Protein AF-A0A3M7RDW6-F1 (afdb_monomer)

Radius of gyration: 23.52 Å; Cα contacts (8 Å, |Δi|>4): 350; chains: 1; bounding box: 55×82×52 Å

pLDDT: mean 79.57, std 25.66, range [22.17, 98.69]

InterPro domains:
  IPR009097 Cyclic phosphodiesterase [SSF55144] (67-257)
  IPR019510 A-kinase anchor protein 7-like, phosphoesterase domain [PF10469] (66-257)
  IPR052641 A-kinase anchor protein 7 isoform gamma [PTHR15934] (62-261)

Foldseek 3Di:
DDDDDDDDDDDPPPPPPDDDDDDDDDDDDDDDDDDDDDDPDPPLVVVVVVPPPVVLLVPPDPPDDFFKFKWFQFDPVLLLVLLVVLLVLLCVVPVVQVLFFDHSLAWIWTLFTFDDDDVVSLVVLQVLCVVLVVQQQDDPFQKWWWWFWDDDVQQWIWTATDPDVSVVSSVSNSVSSVSSCVVVSIRTDDPDRGTTTTGGGCVSVVVCVVVVNRHRDCVSRVVCRGPTSGMGGRFKMFIFTPPAPDPVGPYGDTSDMDGNPDD

Organism: Brachionus plicatilis (NCBI:txid10195)

Secondary structure (DSSP, 8-state):
-----------TTSTTSS-------PPPP-PPP----------HHHHHHHS-HHHHHHHS-TT----EEEEEEP--HHHHHHHHHHHHHHHHH-GGGGGGBPPGGG-EEEEEEE---SHHHHHHHHHHHHHTGGGG-PPSS-EEEEEEEEEETTTEEEEEE--SHHHHHHHHHHHHHHHHHHHTT--B--SS----EEEEEGGG-HHHHHTT-----GGGTGGGTT-EEEEEE--EEEEEEEEEE-SS-SSEEEEEEEETT--

Solvent-accessible surface area (backbone atoms only — not comparable to full-atom values): 15990 Å² total; per-residue (Å²): 137,80,88,86,85,89,75,89,86,80,84,89,77,75,80,83,81,78,84,88,84,86,88,84,87,81,81,82,87,84,81,85,85,83,89,81,94,83,74,98,64,83,56,67,64,64,57,54,65,70,53,50,70,70,62,59,65,66,69,49,60,93,82,70,66,68,46,32,32,34,28,38,70,69,78,48,62,63,36,44,50,43,51,51,48,54,52,48,53,32,32,75,76,40,60,86,52,63,60,18,51,50,58,65,71,55,39,37,32,64,65,46,44,24,47,67,93,50,71,67,52,50,54,51,51,52,50,51,51,61,78,45,43,78,68,58,61,68,67,86,87,46,43,47,46,34,36,28,54,50,63,53,88,36,36,28,38,26,35,31,56,54,88,50,71,46,42,52,51,50,53,54,42,38,51,43,55,49,53,58,36,54,79,66,69,45,48,66,74,70,92,68,94,73,68,40,39,61,48,30,31,46,84,72,20,59,67,43,49,74,72,67,52,70,59,59,65,63,86,51,46,58,94,53,26,79,40,76,36,47,70,41,74,61,53,49,41,34,34,25,35,74,83,48,59,38,93,91,42,83,31,58,23,68,83,44,76,46,56,67,82,71,127

Structure (mmCIF, N/CA/C/O backbone):
data_AF-A0A3M7RDW6-F1
#
_entry.id   AF-A0A3M7RDW6-F1
#
loop_
_atom_site.group_PDB
_atom_site.id
_atom_site.type_symbol
_atom_site.label_atom_id
_atom_site.label_alt_id
_atom_site.label_comp_id
_atom_site.label_asym_id
_atom_site.label_entity_id
_atom_site.label_seq_id
_atom_site.pdbx_PDB_ins_code
_atom_site.Cartn_x
_atom_site.Cartn_y
_atom_site.Cartn_z
_atom_site.occupancy
_atom_site.B_iso_or_equiv
_atom_site.auth_seq_id
_atom_site.auth_comp_id
_atom_site.auth_asym_id
_atom_site.auth_atom_id
_atom_site.pdbx_PDB_model_num
ATOM 1 N N . MET A 1 1 ? 29.891 62.750 29.585 1.00 33.72 1 MET A N 1
ATOM 2 C CA . MET A 1 1 ? 30.231 63.287 28.247 1.00 33.72 1 MET A CA 1
ATOM 3 C C . MET A 1 1 ? 31.225 62.324 27.623 1.00 33.72 1 MET A C 1
ATOM 5 O O . MET A 1 1 ? 32.321 62.218 28.141 1.00 33.72 1 MET A O 1
ATOM 9 N N . ASN A 1 2 ? 30.713 61.323 26.903 1.00 28.14 2 ASN A N 1
ATOM 10 C CA . ASN A 1 2 ? 30.520 61.237 25.436 1.00 28.14 2 ASN A CA 1
ATOM 11 C C . ASN A 1 2 ? 31.767 60.603 24.789 1.00 28.14 2 ASN A C 1
ATOM 13 O O . ASN A 1 2 ? 32.845 61.166 24.910 1.00 28.14 2 ASN A O 1
ATOM 17 N N . LYS A 1 3 ? 31.701 59.323 24.378 1.00 32.22 3 LYS A N 1
ATOM 18 C CA . LYS A 1 3 ? 31.190 58.829 23.070 1.00 32.22 3 LYS A CA 1
ATOM 19 C C . LYS A 1 3 ? 32.039 59.460 21.954 1.00 32.22 3 LYS A C 1
ATOM 21 O O . LYS A 1 3 ? 32.068 60.673 21.861 1.00 32.22 3 LYS A O 1
ATOM 26 N N . ASP A 1 4 ? 32.879 58.721 21.233 1.00 33.69 4 ASP A N 1
ATOM 27 C CA . ASP A 1 4 ? 32.439 57.833 20.157 1.00 33.69 4 ASP A CA 1
ATOM 28 C C . ASP A 1 4 ? 33.499 56.774 19.793 1.00 33.69 4 ASP A C 1
ATOM 30 O O . ASP A 1 4 ? 34.627 57.093 19.428 1.00 33.69 4 ASP A O 1
ATOM 34 N N . GLN A 1 5 ? 33.099 55.501 19.804 1.00 33.88 5 GLN A N 1
ATOM 35 C CA . GLN A 1 5 ? 33.593 54.519 18.840 1.00 33.88 5 GLN A CA 1
ATOM 36 C C . GLN A 1 5 ? 32.384 54.080 18.019 1.00 33.88 5 GLN A C 1
ATOM 38 O O . GLN A 1 5 ? 31.429 53.499 18.542 1.00 33.88 5 GLN A O 1
ATOM 43 N N . ILE A 1 6 ? 32.406 54.450 16.742 1.00 31.89 6 ILE A N 1
ATOM 44 C CA . ILE A 1 6 ? 31.365 54.142 15.771 1.00 31.89 6 ILE A CA 1
ATOM 45 C C . ILE A 1 6 ? 31.444 52.658 15.410 1.00 31.89 6 ILE A C 1
ATOM 47 O O . ILE A 1 6 ? 32.506 52.082 15.190 1.00 31.89 6 ILE A O 1
ATOM 51 N N . LYS A 1 7 ? 30.255 52.070 15.388 1.00 30.52 7 LYS A N 1
ATOM 52 C CA . LYS A 1 7 ? 29.908 50.678 15.128 1.00 30.52 7 LYS A CA 1
ATOM 53 C C . LYS A 1 7 ? 29.349 50.582 13.690 1.00 30.52 7 LYS A C 1
ATOM 55 O O . LYS A 1 7 ? 28.873 51.587 13.167 1.00 30.52 7 LYS A O 1
ATOM 60 N N . ILE A 1 8 ? 29.255 49.345 13.179 1.00 29.14 8 ILE A N 1
ATOM 61 C CA . ILE A 1 8 ? 28.419 48.826 12.060 1.00 29.14 8 ILE A CA 1
ATOM 62 C C . ILE A 1 8 ? 28.891 49.194 10.622 1.00 29.14 8 ILE A C 1
ATOM 64 O O . ILE A 1 8 ? 29.168 50.351 10.353 1.00 29.14 8 ILE A O 1
ATOM 68 N N . LYS A 1 9 ? 29.002 48.304 9.616 1.00 27.34 9 LYS A N 1
ATOM 69 C CA . LYS A 1 9 ? 28.389 46.988 9.321 1.00 27.34 9 LYS A CA 1
ATOM 70 C C . LYS A 1 9 ? 29.368 46.079 8.558 1.00 27.34 9 LYS A C 1
ATOM 72 O O . LYS A 1 9 ? 29.903 46.502 7.542 1.00 27.34 9 LYS A O 1
ATOM 77 N N . HIS A 1 10 ? 29.505 44.826 8.985 1.00 32.03 10 HIS A N 1
ATOM 78 C CA . HIS A 1 10 ? 29.901 43.724 8.105 1.00 32.03 10 HIS A CA 1
ATOM 79 C C . HIS A 1 10 ? 28.745 42.720 8.079 1.00 32.03 10 HIS A C 1
ATOM 81 O O . HIS A 1 10 ? 28.180 42.405 9.124 1.00 32.03 10 HIS A O 1
ATOM 87 N N . ASP A 1 11 ? 28.362 42.331 6.867 1.00 32.59 11 ASP A N 1
ATOM 88 C CA . ASP A 1 11 ? 27.230 41.479 6.508 1.00 32.59 11 ASP A CA 1
ATOM 89 C C . ASP A 1 11 ? 27.115 40.194 7.348 1.00 32.59 11 ASP A C 1
ATOM 91 O O . ASP A 1 11 ? 27.965 39.308 7.289 1.00 32.59 11 ASP A O 1
ATOM 95 N N . GLU A 1 12 ? 26.004 40.052 8.074 1.00 32.94 12 GLU A N 1
ATOM 96 C CA . GLU A 1 12 ? 25.576 38.814 8.741 1.00 32.94 12 GLU A CA 1
ATOM 97 C C . GLU A 1 12 ? 24.740 37.927 7.793 1.00 32.94 12 GLU A C 1
ATOM 99 O O . GLU A 1 12 ? 23.612 37.547 8.114 1.00 32.94 12 GLU A O 1
ATOM 104 N N . SER A 1 13 ? 25.258 37.587 6.609 1.00 33.62 13 SER A N 1
ATOM 105 C CA . SER A 1 13 ? 24.581 36.639 5.700 1.00 33.62 13 SER A CA 1
ATOM 106 C C . SER A 1 13 ? 25.295 35.292 5.527 1.00 33.62 13 SER A C 1
ATOM 108 O O . SER A 1 13 ? 24.639 34.317 5.159 1.00 33.62 13 SER A O 1
ATOM 110 N N . ASP A 1 14 ? 26.560 35.161 5.939 1.00 35.53 14 ASP A N 1
ATOM 111 C CA . ASP A 1 14 ? 27.351 33.948 5.660 1.00 35.53 14 ASP A CA 1
ATOM 112 C C . ASP A 1 14 ? 27.564 32.995 6.853 1.00 35.53 14 ASP A C 1
ATOM 114 O O . ASP A 1 14 ? 28.042 31.874 6.683 1.00 35.53 14 ASP A O 1
ATOM 118 N N . ALA A 1 15 ? 27.124 33.353 8.065 1.00 31.31 15 ALA A N 1
ATOM 119 C CA . ALA A 1 15 ? 27.332 32.527 9.266 1.00 31.31 15 ALA A CA 1
ATOM 120 C C . ALA A 1 15 ? 26.188 31.539 9.596 1.00 31.31 15 ALA A C 1
ATOM 122 O O . ALA A 1 15 ? 26.245 30.840 10.606 1.00 31.31 15 ALA A O 1
ATOM 123 N N . LYS A 1 16 ? 25.143 31.436 8.760 1.00 33.00 16 LYS A N 1
ATOM 124 C CA . LYS A 1 16 ? 23.987 30.537 8.996 1.00 33.00 16 LYS A CA 1
ATOM 125 C C . LYS A 1 16 ? 24.025 29.211 8.230 1.00 33.00 16 LYS A C 1
ATOM 127 O O . LYS A 1 16 ? 23.024 28.497 8.200 1.00 33.00 16 LYS A O 1
ATOM 132 N N . ARG A 1 17 ? 25.164 28.856 7.624 1.00 33.28 17 ARG A N 1
ATOM 133 C CA . ARG A 1 17 ? 25.300 27.642 6.796 1.00 33.28 17 ARG A CA 1
ATOM 134 C C . ARG A 1 17 ? 26.028 26.467 7.453 1.00 33.28 17 ARG A C 1
ATOM 136 O O . ARG A 1 17 ? 26.157 25.426 6.822 1.00 33.28 17 ARG A O 1
ATOM 143 N N . ALA A 1 18 ? 26.427 26.588 8.717 1.00 34.56 18 ALA A N 1
ATOM 144 C CA . ALA A 1 18 ? 27.088 25.517 9.458 1.00 34.56 18 ALA A CA 1
ATOM 145 C C . ALA A 1 18 ? 26.453 25.352 10.846 1.00 34.56 18 ALA A C 1
ATOM 147 O O . ALA A 1 18 ? 26.838 26.049 11.779 1.00 34.56 18 ALA A O 1
ATOM 148 N N . LYS A 1 19 ? 25.432 24.486 10.940 1.00 35.12 19 LYS A N 1
ATOM 149 C CA . LYS A 1 19 ? 24.980 23.740 12.139 1.00 35.12 19 LYS A CA 1
ATOM 150 C C . LYS A 1 19 ? 23.590 23.147 11.895 1.00 35.12 19 LYS A C 1
ATOM 152 O O . LYS A 1 19 ? 22.598 23.717 12.333 1.00 35.12 19 LYS A O 1
ATOM 157 N N . ILE A 1 20 ? 23.534 22.017 11.191 1.00 30.11 20 ILE A N 1
ATOM 158 C CA . ILE A 1 20 ? 22.551 20.945 11.430 1.00 30.11 20 ILE A CA 1
ATOM 159 C C . ILE A 1 20 ? 23.282 19.629 11.116 1.00 30.11 20 ILE A C 1
ATOM 161 O O . ILE A 1 20 ? 23.055 18.996 10.092 1.00 30.11 20 ILE A O 1
ATOM 165 N N . GLU A 1 21 ? 24.237 19.279 11.971 1.00 35.59 21 GLU A N 1
ATOM 166 C CA . GLU A 1 21 ? 24.600 17.888 12.226 1.00 35.59 21 GLU A CA 1
ATOM 167 C C . GLU A 1 21 ? 23.893 17.529 13.531 1.00 35.59 21 GLU A C 1
ATOM 169 O O . GLU A 1 21 ? 24.105 18.221 14.521 1.00 35.59 21 GLU A O 1
ATOM 174 N N . GLU A 1 22 ? 22.994 16.543 13.498 1.00 29.61 22 GLU A N 1
ATOM 175 C CA . GLU A 1 22 ? 22.829 15.520 14.542 1.00 29.61 22 GLU A CA 1
ATOM 176 C C . GLU A 1 22 ? 21.627 14.612 14.225 1.00 29.61 22 GLU A C 1
ATOM 178 O O . GLU A 1 22 ? 20.528 15.074 13.911 1.00 29.61 22 GLU A O 1
ATOM 183 N N . ASN A 1 23 ? 21.877 13.304 14.367 1.00 24.08 23 ASN A N 1
ATOM 184 C CA . ASN A 1 23 ? 20.979 12.144 14.262 1.00 24.08 23 ASN A CA 1
ATOM 185 C C . ASN A 1 23 ? 20.787 11.514 12.872 1.00 24.08 23 ASN A C 1
ATOM 187 O O . ASN A 1 23 ? 19.676 11.413 12.351 1.00 24.08 23 ASN A O 1
ATOM 191 N N . VAL A 1 24 ? 21.883 10.974 12.330 1.00 24.22 24 VAL A N 1
ATOM 192 C CA . VAL A 1 24 ? 21.854 9.872 11.355 1.00 24.22 24 VAL A CA 1
ATOM 193 C C . VAL A 1 24 ? 22.012 8.557 12.123 1.00 24.22 24 VAL A C 1
ATOM 195 O O . VAL A 1 24 ? 23.033 8.334 12.766 1.00 24.22 24 VAL A O 1
ATOM 198 N N . VAL A 1 25 ? 21.007 7.684 12.055 1.00 22.83 25 VAL A N 1
ATOM 199 C CA . VAL A 1 25 ? 21.140 6.279 12.466 1.00 22.83 25 VAL A CA 1
ATOM 200 C C . VAL A 1 25 ? 21.588 5.498 11.235 1.00 22.83 25 VAL A C 1
ATOM 202 O O . VAL A 1 25 ? 20.795 5.256 10.325 1.00 22.83 25 VAL A O 1
ATOM 205 N N . VAL A 1 26 ? 22.874 5.156 11.195 1.00 24.50 26 VAL A N 1
ATOM 206 C CA . VAL A 1 26 ? 23.457 4.215 10.233 1.00 24.50 26 VAL A CA 1
ATOM 207 C C . VAL A 1 26 ? 23.150 2.808 10.743 1.00 24.50 26 VAL A C 1
ATOM 209 O O . VAL A 1 26 ? 23.569 2.458 11.844 1.00 24.50 26 VAL A O 1
ATOM 212 N N . TYR A 1 27 ? 22.410 2.006 9.975 1.00 25.77 27 TYR A N 1
ATOM 213 C CA . TYR A 1 27 ? 22.373 0.561 10.203 1.00 25.77 27 TYR A CA 1
ATOM 214 C C . TYR A 1 27 ? 23.484 -0.072 9.375 1.00 25.77 27 TYR A C 1
ATOM 216 O O . TYR A 1 27 ? 23.570 0.169 8.172 1.00 25.77 27 TYR A O 1
ATOM 224 N N . GLY A 1 28 ? 24.358 -0.780 10.089 1.00 26.42 28 GLY A N 1
ATOM 225 C CA . GLY A 1 28 ? 25.611 -1.334 9.610 1.00 26.42 28 GLY A CA 1
ATOM 226 C C . GLY A 1 28 ? 25.460 -2.356 8.492 1.00 26.42 28 GLY A C 1
ATOM 227 O O . GLY A 1 28 ? 24.443 -3.032 8.344 1.00 26.42 28 GLY A O 1
ATOM 228 N N . ASP A 1 29 ? 26.534 -2.377 7.726 1.00 31.05 29 ASP A N 1
ATOM 229 C CA . ASP A 1 29 ? 26.887 -3.229 6.610 1.00 31.05 29 ASP A CA 1
ATOM 230 C C . ASP A 1 29 ? 27.286 -4.623 7.121 1.00 31.05 29 ASP A C 1
ATOM 232 O O . ASP A 1 29 ? 28.112 -4.715 8.022 1.00 31.05 29 ASP A O 1
ATOM 236 N N . ASP A 1 30 ? 26.700 -5.678 6.555 1.00 25.78 30 ASP A N 1
ATOM 237 C CA . ASP A 1 30 ? 27.161 -7.068 6.682 1.00 25.78 30 ASP A CA 1
ATOM 238 C C . ASP A 1 30 ? 26.887 -7.776 5.341 1.00 25.78 30 ASP A C 1
ATOM 240 O O . ASP A 1 30 ? 26.005 -8.628 5.206 1.00 25.78 30 ASP A O 1
ATOM 244 N N . SER A 1 31 ? 27.611 -7.374 4.294 1.00 26.44 31 SER A N 1
ATOM 245 C CA . SER A 1 31 ? 27.654 -8.102 3.025 1.00 26.44 31 SER A CA 1
ATOM 246 C C . SER A 1 31 ? 28.744 -9.179 3.057 1.00 26.44 31 SER A C 1
ATOM 248 O O . SER A 1 31 ? 29.937 -8.881 3.127 1.00 26.44 31 SER A O 1
ATOM 250 N N . VAL A 1 32 ? 28.334 -10.445 2.960 1.00 22.17 32 VAL A N 1
ATOM 251 C CA . VAL A 1 32 ? 29.224 -11.582 2.682 1.00 22.17 32 VAL A CA 1
ATOM 252 C C . VAL A 1 32 ? 29.512 -11.610 1.178 1.00 22.17 32 VAL A C 1
ATOM 254 O O . VAL A 1 32 ? 28.596 -11.770 0.373 1.00 22.17 32 VAL A O 1
ATOM 257 N N . PHE A 1 33 ? 30.781 -11.452 0.796 1.00 23.08 33 PHE A N 1
ATOM 258 C CA . PHE A 1 33 ? 31.236 -11.498 -0.595 1.00 23.08 33 PHE A CA 1
ATOM 259 C C . PHE A 1 33 ? 31.568 -12.936 -1.018 1.00 23.08 33 PHE A C 1
ATOM 261 O O . PHE A 1 33 ? 32.409 -13.585 -0.398 1.00 23.08 33 PHE A O 1
ATOM 268 N N . ILE A 1 34 ? 30.973 -13.408 -2.117 1.00 22.27 34 ILE A N 1
ATOM 269 C CA . ILE A 1 34 ? 31.518 -14.516 -2.914 1.00 22.27 34 ILE A CA 1
ATOM 270 C C . ILE A 1 34 ? 31.931 -13.924 -4.261 1.00 22.27 34 ILE A C 1
ATOM 272 O O . ILE A 1 34 ? 31.124 -13.313 -4.957 1.00 22.27 34 ILE A O 1
ATOM 276 N N . HIS A 1 35 ? 33.218 -14.050 -4.571 1.00 24.56 35 HIS A N 1
ATOM 277 C CA . HIS A 1 35 ? 33.878 -13.462 -5.730 1.00 24.56 35 HIS A CA 1
ATOM 278 C C . HIS A 1 35 ? 33.925 -14.488 -6.871 1.00 24.56 35 HIS A C 1
ATOM 280 O O . HIS A 1 35 ? 34.416 -15.594 -6.660 1.00 24.56 35 HIS A O 1
ATOM 286 N N . ASP A 1 36 ? 33.500 -14.103 -8.075 1.00 26.20 36 ASP A N 1
ATOM 287 C CA . ASP A 1 36 ? 33.892 -14.764 -9.328 1.00 26.20 36 ASP A CA 1
ATOM 288 C C . ASP A 1 36 ? 34.324 -13.675 -10.332 1.00 26.20 36 ASP A C 1
ATOM 290 O O . ASP A 1 36 ? 33.556 -12.731 -10.557 1.00 26.20 36 ASP A O 1
ATOM 294 N N . PRO A 1 37 ? 35.573 -13.679 -10.839 1.00 33.56 37 PRO A N 1
ATOM 295 C CA . PRO A 1 37 ? 36.083 -12.629 -11.698 1.00 33.56 37 PRO A CA 1
ATOM 296 C C . PRO A 1 37 ? 35.992 -13.058 -13.162 1.00 33.56 37 PRO A C 1
ATOM 298 O O . PRO A 1 37 ? 36.715 -13.951 -13.585 1.00 33.56 37 PRO A O 1
ATOM 301 N N . THR A 1 38 ? 35.154 -12.386 -13.949 1.00 31.45 38 THR A N 1
ATOM 302 C CA . THR A 1 38 ? 35.426 -11.950 -15.336 1.00 31.45 38 THR A CA 1
ATOM 303 C C . THR A 1 38 ? 34.126 -11.502 -15.987 1.00 31.45 38 THR A C 1
ATOM 305 O O . THR A 1 38 ? 33.373 -12.308 -16.501 1.00 31.45 38 THR A O 1
ATOM 308 N N . GLU A 1 39 ? 33.876 -10.196 -15.968 1.00 30.89 39 GLU A N 1
ATOM 309 C CA . GLU A 1 39 ? 33.258 -9.447 -17.067 1.00 30.89 39 GLU A CA 1
ATOM 310 C C . GLU A 1 39 ? 33.209 -7.979 -16.646 1.00 30.89 39 GLU A C 1
ATOM 312 O O . GLU A 1 39 ? 32.771 -7.629 -15.549 1.00 30.89 39 GLU A O 1
ATOM 317 N N . THR A 1 40 ? 33.726 -7.102 -17.499 1.00 37.28 40 THR A N 1
ATOM 318 C CA . THR A 1 40 ? 33.662 -5.652 -17.322 1.00 37.28 40 THR A CA 1
ATOM 319 C C . THR A 1 40 ? 32.219 -5.180 -17.489 1.00 37.28 40 THR A C 1
ATOM 321 O O . THR A 1 40 ? 31.850 -4.661 -18.537 1.00 37.28 40 THR A O 1
ATOM 324 N N . ASN A 1 41 ? 31.408 -5.356 -16.450 1.00 33.34 41 ASN A N 1
ATOM 325 C CA . ASN A 1 41 ? 30.143 -4.662 -16.279 1.00 33.34 41 ASN A CA 1
ATOM 326 C C . ASN A 1 41 ? 30.393 -3.482 -15.345 1.00 33.34 41 ASN A C 1
ATOM 328 O O . ASN A 1 41 ? 30.805 -3.654 -14.198 1.00 33.34 41 ASN A O 1
ATOM 332 N N . ILE A 1 42 ? 30.157 -2.267 -15.839 1.00 36.50 42 ILE A N 1
ATOM 333 C CA . ILE A 1 42 ? 30.014 -1.102 -14.967 1.00 36.50 42 ILE A CA 1
ATOM 334 C C . ILE A 1 42 ? 28.865 -1.447 -14.018 1.00 36.50 42 ILE A C 1
ATOM 336 O O . ILE A 1 42 ? 27.719 -1.563 -14.453 1.00 36.50 42 ILE A O 1
ATOM 340 N N . SER A 1 43 ? 29.188 -1.699 -12.748 1.00 40.97 43 SER A N 1
ATOM 341 C CA . SER A 1 43 ? 28.190 -2.040 -11.741 1.00 40.97 43 SER A CA 1
ATOM 342 C C . SER A 1 43 ? 27.160 -0.916 -11.680 1.00 40.97 43 SER A C 1
ATOM 344 O O . SER A 1 43 ? 27.496 0.237 -11.414 1.00 40.97 43 SER A O 1
ATOM 346 N N . ILE A 1 44 ? 25.896 -1.258 -11.926 1.00 41.94 44 ILE A N 1
ATOM 347 C CA . ILE A 1 44 ? 24.748 -0.350 -11.804 1.00 41.94 44 ILE A CA 1
ATOM 348 C C . ILE A 1 44 ? 24.723 0.300 -10.412 1.00 41.94 44 ILE A C 1
ATOM 350 O O . ILE A 1 44 ? 24.281 1.442 -10.273 1.00 41.94 44 ILE A O 1
ATOM 354 N N . ASP A 1 45 ? 25.263 -0.377 -9.396 1.00 46.00 45 ASP A N 1
ATOM 355 C CA . ASP A 1 45 ? 25.376 0.166 -8.045 1.00 46.00 45 ASP A CA 1
ATOM 356 C C . ASP A 1 45 ? 26.290 1.404 -7.998 1.00 46.00 45 ASP A C 1
ATOM 358 O O . ASP A 1 45 ? 25.969 2.362 -7.300 1.00 46.00 45 ASP A O 1
ATOM 362 N N . SER A 1 46 ? 27.329 1.490 -8.842 1.00 45.41 46 SER A N 1
ATOM 363 C CA . SER A 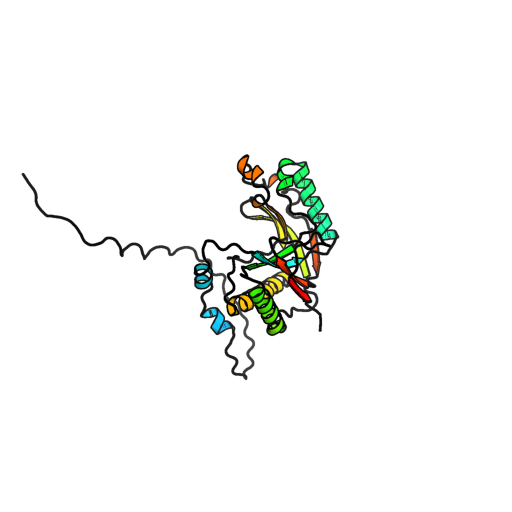1 46 ? 28.206 2.671 -8.897 1.00 45.41 46 SER A CA 1
ATOM 364 C C . SER A 1 46 ? 27.519 3.909 -9.489 1.00 45.41 46 SER A C 1
ATOM 366 O O . SER A 1 46 ? 27.896 5.037 -9.173 1.00 45.41 46 SER A O 1
ATOM 368 N N . ILE A 1 47 ? 26.520 3.724 -10.360 1.00 43.75 47 ILE A N 1
ATOM 369 C CA . ILE A 1 47 ? 25.751 4.828 -10.956 1.00 43.75 47 ILE A CA 1
ATOM 370 C C . ILE A 1 47 ? 24.724 5.342 -9.943 1.00 43.75 47 ILE A C 1
ATOM 372 O O . ILE A 1 47 ? 24.600 6.553 -9.747 1.00 43.75 47 ILE A O 1
ATOM 376 N N . VAL A 1 48 ? 24.037 4.428 -9.254 1.00 47.66 48 VAL A N 1
ATOM 377 C CA . VAL A 1 48 ? 23.019 4.754 -8.245 1.00 47.66 48 VAL A CA 1
ATOM 378 C C . VAL A 1 48 ? 23.644 5.417 -7.012 1.00 47.66 48 VAL A C 1
ATOM 380 O O . VAL A 1 48 ? 23.089 6.393 -6.511 1.00 47.66 48 VAL A O 1
ATOM 383 N N . ASP A 1 49 ? 24.835 4.989 -6.585 1.00 51.81 49 ASP A N 1
ATOM 384 C CA . ASP A 1 49 ? 25.557 5.619 -5.470 1.00 51.81 49 ASP A CA 1
ATOM 385 C C . ASP A 1 49 ? 26.042 7.042 -5.796 1.00 51.81 49 ASP A C 1
ATOM 387 O O . ASP A 1 49 ? 26.119 7.906 -4.915 1.00 51.81 49 ASP A O 1
ATOM 391 N N . SER A 1 50 ? 26.328 7.326 -7.072 1.00 44.22 50 SER A N 1
ATOM 392 C CA . SER A 1 50 ? 26.747 8.661 -7.519 1.00 44.22 50 SER A CA 1
ATOM 393 C C . SER A 1 50 ? 25.594 9.679 -7.530 1.00 44.22 50 SER A C 1
ATOM 395 O O . SER A 1 50 ? 25.800 10.869 -7.268 1.00 44.22 50 SER A O 1
ATOM 397 N N . LEU A 1 51 ? 24.360 9.211 -7.745 1.00 45.41 51 LEU A N 1
ATOM 398 C CA . LEU A 1 51 ? 23.134 10.003 -7.691 1.00 45.41 51 LEU A CA 1
ATOM 399 C C . LEU A 1 51 ? 22.544 9.916 -6.283 1.00 45.41 51 LEU A C 1
ATOM 401 O O . LEU A 1 51 ? 21.588 9.188 -6.028 1.00 45.41 51 LEU A O 1
ATOM 405 N N . LYS A 1 52 ? 23.117 10.682 -5.347 1.00 48.66 52 LYS A N 1
ATOM 406 C CA . LYS A 1 52 ? 22.623 10.776 -3.965 1.00 48.66 52 LYS A CA 1
ATOM 407 C C . LYS A 1 52 ? 21.099 10.923 -3.960 1.00 48.66 52 LYS A C 1
ATOM 409 O O . LYS A 1 52 ? 20.575 11.955 -4.377 1.00 48.66 52 LYS A O 1
ATOM 414 N N . ILE A 1 53 ? 20.409 9.914 -3.428 1.00 48.03 53 ILE A N 1
ATOM 415 C CA . ILE A 1 53 ? 18.946 9.819 -3.275 1.00 48.03 53 ILE A CA 1
ATOM 416 C C . ILE A 1 53 ? 18.321 11.142 -2.774 1.00 48.03 53 ILE A C 1
ATOM 418 O O . ILE A 1 53 ? 17.241 11.541 -3.209 1.00 48.03 53 ILE A O 1
ATOM 422 N N . GLU A 1 54 ? 19.025 11.883 -1.911 1.00 46.34 54 GLU A N 1
ATOM 423 C CA . GLU A 1 54 ? 18.604 13.201 -1.415 1.00 46.34 54 GLU A CA 1
ATOM 424 C C . GLU A 1 54 ? 18.491 14.308 -2.478 1.00 46.34 54 GLU A C 1
ATOM 426 O O . GLU A 1 54 ? 17.647 15.197 -2.339 1.00 46.34 54 GLU A O 1
ATOM 431 N N . GLN A 1 55 ? 19.335 14.308 -3.514 1.00 44.06 55 GLN A N 1
ATOM 432 C CA . GLN A 1 55 ? 19.295 15.331 -4.566 1.00 44.06 55 GLN A CA 1
ATOM 433 C C . GLN A 1 55 ? 18.052 15.178 -5.447 1.00 44.06 55 GLN A C 1
ATOM 435 O O . GLN A 1 55 ? 17.471 16.182 -5.856 1.00 44.06 55 GLN A O 1
ATOM 440 N N . PHE A 1 56 ? 17.580 13.947 -5.652 1.00 45.72 56 PHE A N 1
ATOM 441 C CA . PHE A 1 56 ? 16.387 13.673 -6.448 1.00 45.72 56 PHE A CA 1
ATOM 442 C C . PHE A 1 56 ? 15.095 14.109 -5.738 1.00 45.72 56 PHE A C 1
ATOM 444 O O . PHE A 1 56 ? 14.269 14.810 -6.323 1.00 45.72 56 PHE A O 1
ATOM 451 N N . PHE A 1 57 ? 14.959 13.833 -4.433 1.00 47.78 57 PHE A N 1
ATOM 452 C CA . PHE A 1 57 ? 13.826 14.335 -3.638 1.00 47.78 57 PHE A CA 1
ATOM 453 C C . PHE A 1 57 ? 13.772 15.870 -3.547 1.00 47.78 57 PHE A C 1
ATOM 455 O O . PHE A 1 57 ? 12.711 16.429 -3.267 1.00 47.78 57 PHE A O 1
ATOM 462 N N . LYS A 1 58 ? 14.894 16.568 -3.776 1.00 40.75 58 LYS A N 1
ATOM 463 C CA . LYS A 1 58 ? 14.943 18.039 -3.839 1.00 40.75 58 LYS A CA 1
ATOM 464 C C . LYS A 1 58 ? 14.465 18.620 -5.175 1.00 40.75 58 LYS A C 1
ATOM 466 O O . LYS A 1 58 ? 14.082 19.788 -5.179 1.00 40.75 58 LYS A O 1
ATOM 471 N N . LEU A 1 59 ? 14.497 17.855 -6.270 1.00 44.59 59 LEU A N 1
ATOM 472 C CA . LEU A 1 59 ? 14.140 18.321 -7.621 1.00 44.59 59 LEU A CA 1
ATOM 473 C C . LEU A 1 59 ? 12.639 18.233 -7.930 1.00 44.59 59 LEU A C 1
ATOM 475 O O . LEU A 1 59 ? 12.180 18.842 -8.893 1.00 44.59 59 LEU A O 1
ATOM 479 N N . VAL A 1 60 ? 11.863 17.519 -7.112 1.00 52.50 60 VAL A N 1
ATOM 480 C CA . VAL A 1 60 ? 10.402 17.466 -7.242 1.00 52.50 60 VAL A CA 1
ATOM 481 C C . VAL A 1 60 ? 9.830 18.859 -6.955 1.00 52.50 60 VAL A C 1
ATOM 483 O O . VAL A 1 60 ? 10.005 19.390 -5.854 1.00 52.50 60 VAL A O 1
ATOM 486 N N . ASP A 1 61 ? 9.151 19.466 -7.936 1.00 55.59 61 ASP A N 1
ATOM 487 C CA . ASP A 1 61 ? 8.379 20.694 -7.717 1.00 55.59 61 ASP A CA 1
ATOM 488 C C . ASP A 1 61 ? 7.461 20.469 -6.508 1.00 55.59 61 ASP A C 1
ATOM 490 O O . ASP A 1 61 ? 6.689 19.511 -6.468 1.00 55.59 61 ASP A O 1
ATOM 494 N N . LYS A 1 62 ? 7.546 21.354 -5.505 1.00 58.12 62 LYS A N 1
ATOM 495 C CA . LYS A 1 62 ? 6.766 21.275 -4.258 1.00 58.12 62 LYS A CA 1
ATOM 496 C C . LYS A 1 62 ? 5.247 21.261 -4.487 1.00 58.12 62 LYS A C 1
ATOM 498 O O . LYS A 1 62 ? 4.506 21.090 -3.522 1.00 58.12 62 LYS A O 1
ATOM 503 N N . LYS A 1 63 ? 4.783 21.502 -5.717 1.00 69.81 63 LYS A N 1
ATOM 504 C CA . LYS A 1 63 ? 3.378 21.414 -6.130 1.00 69.81 63 LYS A CA 1
ATOM 505 C C . LYS A 1 63 ? 2.970 20.061 -6.714 1.00 69.81 63 LYS A C 1
ATOM 507 O O . LYS A 1 63 ? 1.769 19.839 -6.864 1.00 69.81 63 LYS A O 1
ATOM 512 N N . LEU A 1 64 ? 3.913 19.196 -7.086 1.00 84.31 64 LEU A N 1
ATOM 513 C CA . LEU A 1 64 ? 3.572 17.880 -7.613 1.00 84.31 64 LEU A CA 1
ATOM 514 C C . LEU A 1 64 ? 3.060 16.989 -6.483 1.00 84.31 64 LEU A C 1
ATOM 516 O O . LEU A 1 64 ? 3.604 16.957 -5.383 1.00 84.31 64 LEU A O 1
ATOM 520 N N . GLU A 1 65 ? 2.000 16.258 -6.790 1.00 88.56 65 GLU A N 1
ATOM 521 C CA . GLU A 1 65 ? 1.411 15.226 -5.945 1.00 88.56 65 GLU A CA 1
ATOM 522 C C . GLU A 1 65 ? 1.414 13.936 -6.763 1.00 88.56 65 GLU A C 1
ATOM 524 O O . GLU A 1 65 ? 1.172 14.007 -7.974 1.00 88.56 65 GLU A O 1
ATOM 529 N N . PRO A 1 66 ? 1.638 12.764 -6.149 1.00 94.00 66 PRO A N 1
ATOM 530 C CA . PRO A 1 66 ? 1.613 11.513 -6.888 1.00 94.00 66 PRO A CA 1
ATOM 531 C C . PRO A 1 66 ? 0.249 11.332 -7.568 1.00 94.00 66 PRO A C 1
ATOM 533 O O . PRO A 1 66 ? -0.806 11.618 -6.985 1.00 94.00 66 PRO A O 1
ATOM 536 N N . ASN A 1 67 ? 0.261 10.845 -8.807 1.00 95.50 67 ASN A N 1
ATOM 537 C CA . ASN A 1 67 ? -0.946 10.481 -9.556 1.00 95.50 67 ASN A CA 1
ATOM 538 C C . ASN A 1 67 ? -0.988 8.996 -9.942 1.00 95.50 67 ASN A C 1
ATOM 540 O O . ASN A 1 67 ? -2.083 8.498 -10.209 1.00 95.50 67 ASN A O 1
ATOM 544 N N . TYR A 1 68 ? 0.139 8.288 -9.850 1.00 97.75 68 TYR A N 1
ATOM 545 C CA . TYR A 1 68 ? 0.240 6.846 -10.052 1.00 97.75 68 TYR A CA 1
ATOM 546 C C . TYR A 1 68 ? 0.984 6.168 -8.904 1.00 97.75 68 TYR A C 1
ATOM 548 O O . TYR A 1 68 ? 1.699 6.801 -8.119 1.00 97.75 68 TYR A O 1
ATOM 556 N N . PHE A 1 69 ? 0.791 4.859 -8.798 1.00 97.81 69 PHE A N 1
ATOM 557 C CA . PHE A 1 69 ? 1.526 4.019 -7.869 1.00 97.81 69 PHE A CA 1
ATOM 558 C C . PHE A 1 69 ? 1.645 2.584 -8.379 1.00 97.81 69 PHE A C 1
ATOM 560 O O . PHE A 1 69 ? 0.763 2.086 -9.072 1.00 97.81 69 PHE A O 1
ATOM 567 N N . LEU A 1 70 ? 2.729 1.910 -8.007 1.00 97.75 70 LEU A N 1
ATOM 568 C CA . LEU A 1 70 ? 2.910 0.473 -8.179 1.00 97.75 70 LEU A CA 1
ATOM 569 C C . LEU A 1 70 ? 2.459 -0.239 -6.905 1.00 97.75 70 LEU A C 1
ATOM 571 O O . LEU A 1 70 ? 2.766 0.220 -5.802 1.00 97.75 70 LEU A O 1
ATOM 575 N N . CYS A 1 71 ? 1.728 -1.345 -7.035 1.00 97.94 71 CYS A N 1
ATOM 576 C CA . CYS A 1 71 ? 1.185 -2.061 -5.884 1.00 97.94 71 CYS A CA 1
ATOM 577 C C . CYS A 1 71 ? 1.017 -3.567 -6.088 1.00 97.94 71 CYS A C 1
ATOM 579 O O . CYS A 1 71 ? 0.870 -4.057 -7.209 1.00 97.94 71 CYS A O 1
ATOM 581 N N . ILE A 1 72 ? 0.958 -4.277 -4.962 1.00 97.31 72 ILE A N 1
ATOM 582 C CA . ILE A 1 72 ? 0.476 -5.656 -4.863 1.00 97.31 72 ILE A CA 1
ATOM 583 C C . ILE A 1 72 ? -0.984 -5.587 -4.422 1.00 97.31 72 ILE A C 1
ATOM 585 O O . ILE A 1 72 ? -1.283 -5.069 -3.344 1.00 97.31 72 ILE A O 1
ATOM 589 N N . LYS A 1 73 ? -1.896 -6.082 -5.259 1.00 96.44 73 LYS A N 1
ATOM 590 C CA . LYS A 1 73 ? -3.319 -6.194 -4.919 1.00 96.44 73 LYS A CA 1
ATOM 591 C C . LYS A 1 73 ? -3.525 -7.403 -4.007 1.00 96.44 73 LYS A C 1
ATOM 593 O O . LYS A 1 73 ? -2.978 -8.458 -4.306 1.00 96.44 73 LYS A O 1
ATOM 598 N N . ILE A 1 74 ? -4.351 -7.260 -2.972 1.00 97.69 74 ILE A N 1
ATOM 599 C CA . ILE A 1 74 ? -4.782 -8.390 -2.139 1.00 97.69 74 ILE A CA 1
ATOM 600 C C . ILE A 1 74 ? -5.932 -9.123 -2.833 1.00 97.69 74 ILE A C 1
ATOM 602 O O . ILE A 1 74 ? -6.938 -8.500 -3.176 1.00 97.69 74 ILE A O 1
ATOM 606 N N . ASN A 1 75 ? -5.780 -10.429 -3.049 1.00 94.62 75 ASN A N 1
ATOM 607 C CA . ASN A 1 75 ? -6.795 -11.287 -3.666 1.00 94.62 75 ASN A CA 1
ATOM 608 C C . ASN A 1 75 ? -7.252 -12.420 -2.741 1.00 94.62 75 ASN A C 1
ATOM 610 O O . ASN A 1 75 ? -8.245 -13.072 -3.043 1.00 94.62 75 ASN A O 1
ATOM 614 N N . ASN A 1 76 ? -6.554 -12.676 -1.631 1.00 97.25 76 ASN A N 1
ATOM 615 C CA . ASN A 1 76 ? -6.976 -13.680 -0.666 1.00 97.25 76 ASN A CA 1
ATOM 616 C C . ASN A 1 76 ? -8.208 -13.199 0.119 1.00 97.25 76 ASN A C 1
ATOM 618 O O . ASN A 1 76 ? -8.107 -12.324 0.987 1.00 97.25 76 ASN A O 1
ATOM 622 N N . ASP A 1 77 ? -9.356 -13.828 -0.138 1.00 97.50 77 ASP A N 1
ATOM 623 C CA . ASP A 1 77 ? -10.632 -13.514 0.515 1.00 97.50 77 ASP A CA 1
ATOM 624 C C . ASP A 1 77 ? -10.545 -13.573 2.045 1.00 97.50 77 ASP A C 1
ATOM 626 O O . ASP A 1 77 ? -11.149 -12.747 2.724 1.00 97.50 77 ASP A O 1
ATOM 630 N N . LYS A 1 78 ? -9.720 -14.462 2.616 1.00 97.94 78 LYS A N 1
ATOM 631 C CA . LYS A 1 78 ? -9.546 -14.541 4.075 1.00 97.94 78 LYS A CA 1
ATOM 632 C C . LYS A 1 78 ? -8.871 -13.294 4.644 1.00 97.94 78 LYS A C 1
ATOM 634 O O . LYS A 1 78 ? -9.273 -12.826 5.708 1.00 97.94 78 LYS A O 1
ATOM 639 N N . ILE A 1 79 ? -7.886 -12.729 3.937 1.00 98.50 79 ILE A N 1
ATOM 640 C CA . ILE A 1 79 ? -7.252 -11.463 4.339 1.00 98.50 79 ILE A CA 1
ATOM 641 C C . ILE A 1 79 ? -8.269 -10.326 4.228 1.00 98.50 79 ILE A C 1
ATOM 643 O O . ILE A 1 79 ? -8.378 -9.499 5.137 1.00 98.50 79 ILE A O 1
ATOM 647 N N . ILE A 1 80 ? -9.032 -10.292 3.132 1.00 98.50 80 ILE A N 1
ATOM 648 C CA . ILE A 1 80 ? -10.071 -9.284 2.887 1.00 98.50 80 ILE A CA 1
ATOM 649 C C . ILE A 1 80 ? -11.130 -9.320 4.001 1.00 98.50 80 ILE A C 1
ATOM 651 O O . ILE A 1 80 ? -11.449 -8.279 4.580 1.00 98.50 80 ILE A O 1
ATOM 655 N N . GLU A 1 81 ? -11.625 -10.506 4.356 1.00 98.44 81 GLU A N 1
ATOM 656 C CA . GLU A 1 81 ? -12.586 -10.726 5.440 1.00 98.44 81 GLU A CA 1
ATOM 657 C C . GLU A 1 81 ? -12.015 -10.349 6.811 1.00 98.44 81 GLU A C 1
ATOM 659 O O . GLU A 1 81 ? -12.686 -9.668 7.592 1.00 98.44 81 GLU A O 1
ATOM 664 N N . ALA A 1 82 ? -10.768 -10.730 7.107 1.00 98.56 82 ALA A N 1
ATOM 665 C CA . ALA A 1 82 ? -10.097 -10.362 8.353 1.00 98.56 82 ALA A CA 1
ATOM 666 C C . ALA A 1 82 ? -9.944 -8.836 8.483 1.00 98.56 82 ALA A C 1
ATOM 668 O O . ALA A 1 82 ? -10.241 -8.264 9.536 1.00 98.56 82 ALA A O 1
ATOM 669 N N . CYS A 1 83 ? -9.574 -8.151 7.397 1.00 98.62 83 CYS A N 1
ATOM 670 C CA . CYS A 1 83 ? -9.508 -6.690 7.346 1.00 98.62 83 CYS A CA 1
ATOM 671 C C . CYS A 1 83 ? -10.889 -6.051 7.549 1.00 98.62 83 CYS A C 1
ATOM 673 O O . CYS A 1 83 ? -11.023 -5.104 8.329 1.00 98.62 83 CYS A O 1
ATOM 675 N N . ALA A 1 84 ? -11.928 -6.584 6.896 1.00 98.50 84 ALA A N 1
ATOM 676 C CA . ALA A 1 84 ? -13.306 -6.123 7.058 1.00 98.50 84 ALA A CA 1
ATOM 677 C C . ALA A 1 84 ? -13.786 -6.274 8.510 1.00 98.50 84 ALA A C 1
ATOM 679 O O . ALA A 1 84 ? -14.426 -5.375 9.064 1.00 98.50 84 ALA A O 1
ATOM 680 N N . LYS A 1 85 ? -13.447 -7.398 9.152 1.00 98.56 85 LYS A N 1
ATOM 681 C CA . LYS A 1 85 ? -13.760 -7.664 10.557 1.00 98.56 85 LYS A CA 1
ATOM 682 C C . LYS A 1 85 ? -13.061 -6.667 11.482 1.00 98.56 85 LYS A C 1
ATOM 684 O O . LYS A 1 85 ? -13.739 -6.041 12.292 1.00 98.56 85 LYS A O 1
ATOM 689 N N . ALA A 1 86 ? -11.757 -6.444 11.312 1.00 98.44 86 ALA A N 1
ATOM 690 C CA . ALA A 1 86 ? -11.010 -5.463 12.102 1.00 98.44 86 ALA A CA 1
ATOM 691 C C . ALA A 1 86 ? -11.592 -4.044 11.962 1.00 98.44 86 ALA A C 1
ATOM 693 O O . ALA A 1 86 ? -11.822 -3.353 12.955 1.00 98.44 86 ALA A O 1
ATOM 694 N N . GLN A 1 87 ? -11.920 -3.625 10.734 1.00 98.56 87 GLN A N 1
ATOM 695 C CA . GLN A 1 87 ? -12.607 -2.356 10.484 1.00 98.56 87 GLN A CA 1
ATOM 696 C C . GLN A 1 87 ? -13.958 -2.280 11.205 1.00 98.56 87 GLN A C 1
ATOM 698 O O . GLN A 1 87 ? -14.277 -1.258 11.813 1.00 98.56 87 GLN A O 1
ATOM 703 N N . LYS A 1 88 ? -14.760 -3.350 11.150 1.00 98.38 88 LYS A N 1
ATOM 704 C CA . LYS A 1 88 ? -16.062 -3.416 11.821 1.00 98.38 88 LYS A CA 1
ATOM 705 C C . LYS A 1 88 ? -15.920 -3.279 13.334 1.00 98.38 88 LYS A C 1
ATOM 707 O O . LYS A 1 88 ? -16.693 -2.542 13.935 1.00 98.38 88 LYS A O 1
ATOM 712 N N . GLU A 1 89 ? -14.944 -3.941 13.943 1.00 97.88 89 GLU A N 1
ATOM 713 C CA . GLU A 1 89 ? -14.704 -3.856 15.387 1.00 97.88 89 GLU A CA 1
ATOM 714 C C . GLU A 1 89 ? -14.339 -2.434 15.833 1.00 97.88 89 GLU A C 1
ATOM 716 O O . GLU A 1 89 ? -14.890 -1.938 16.818 1.00 97.88 89 GLU A O 1
ATOM 721 N N . ILE A 1 90 ? -13.506 -1.731 15.057 1.00 97.88 90 ILE A N 1
ATOM 722 C CA . ILE A 1 90 ? -13.201 -0.313 15.299 1.00 97.88 90 ILE A CA 1
ATOM 723 C C . ILE A 1 90 ? -14.469 0.546 15.178 1.00 97.88 90 ILE A C 1
ATOM 725 O O . ILE A 1 90 ? -14.727 1.400 16.028 1.00 97.88 90 ILE A O 1
ATOM 729 N N . LEU A 1 91 ? -15.282 0.322 14.140 1.00 97.69 91 LEU A N 1
ATOM 730 C CA . LEU A 1 91 ? -16.496 1.105 13.895 1.00 97.69 91 LEU A CA 1
ATOM 731 C C . LEU A 1 91 ? -17.610 0.855 14.914 1.00 97.69 91 LEU A C 1
ATOM 733 O O . LEU A 1 91 ? -18.379 1.772 15.184 1.00 97.69 91 LEU A O 1
ATOM 737 N N . VAL A 1 92 ? -17.700 -0.343 15.498 1.00 97.88 92 VAL A N 1
ATOM 738 C CA . VAL A 1 92 ? -18.636 -0.619 16.601 1.00 97.88 92 VAL A CA 1
ATOM 739 C C . VAL A 1 92 ? -18.312 0.261 17.808 1.00 97.88 92 VAL A C 1
ATOM 741 O O . VAL A 1 92 ? -19.223 0.804 18.427 1.00 97.88 92 VAL A O 1
ATOM 744 N N . LYS A 1 93 ? -17.022 0.448 18.115 1.00 97.00 93 LYS A N 1
ATOM 745 C CA . LYS A 1 93 ? -16.574 1.322 19.208 1.00 97.00 93 LYS A CA 1
ATOM 746 C C . LYS A 1 93 ? -16.668 2.809 18.854 1.00 97.00 93 LYS A C 1
ATOM 748 O O . LYS A 1 93 ? -16.936 3.625 19.730 1.00 97.00 93 LYS A O 1
ATOM 753 N N . ASN A 1 94 ? -16.437 3.178 17.591 1.00 96.19 94 ASN A N 1
ATOM 754 C CA . ASN A 1 94 ? -16.537 4.562 17.128 1.00 96.19 94 ASN A CA 1
ATOM 755 C C . ASN A 1 94 ? -17.091 4.671 15.687 1.00 96.19 94 ASN A C 1
ATOM 757 O O . ASN A 1 94 ? -16.317 4.689 14.719 1.00 96.19 94 ASN A O 1
ATOM 761 N N . PRO A 1 95 ? -18.421 4.817 15.530 1.00 96.19 95 PRO A N 1
ATOM 762 C CA . PRO A 1 95 ? -19.071 4.896 14.220 1.00 96.19 95 PRO A CA 1
ATOM 763 C C . PRO A 1 95 ? -18.694 6.129 13.385 1.00 96.19 95 PRO A C 1
ATOM 765 O O . PRO A 1 95 ? -18.780 6.088 12.154 1.00 96.19 95 PRO A O 1
ATOM 768 N N . ASP A 1 96 ? -18.238 7.222 14.012 1.00 94.75 96 ASP A N 1
ATOM 769 C CA . ASP A 1 96 ? -17.879 8.458 13.300 1.00 94.75 96 ASP A CA 1
ATOM 770 C C . ASP A 1 96 ? -16.712 8.251 12.323 1.00 94.75 96 ASP A C 1
ATOM 772 O O . ASP A 1 96 ? -16.569 8.983 11.338 1.00 94.75 96 ASP A O 1
ATOM 776 N N . LEU A 1 97 ? -15.896 7.218 12.544 1.00 96.44 97 LEU A N 1
ATOM 777 C CA . LEU A 1 97 ? -14.752 6.889 11.700 1.00 96.44 97 LEU A CA 1
ATOM 778 C C . LEU A 1 97 ? -15.128 6.218 10.369 1.00 96.44 97 LEU A C 1
ATOM 780 O O . LEU A 1 97 ? -14.241 5.996 9.548 1.00 96.44 97 LEU A O 1
ATOM 784 N N . ALA A 1 98 ? -16.409 5.954 10.084 1.00 95.94 98 ALA A N 1
ATOM 785 C CA . ALA A 1 98 ? -16.838 5.246 8.869 1.00 95.94 98 ALA A CA 1
ATOM 786 C C . ALA A 1 98 ? -16.294 5.864 7.566 1.00 95.94 98 ALA A C 1
ATOM 788 O O . ALA A 1 98 ? -15.913 5.153 6.640 1.00 95.94 98 ALA A O 1
ATOM 789 N N . LYS A 1 99 ? -16.184 7.200 7.495 1.00 95.31 99 LYS A N 1
ATOM 790 C CA . LYS A 1 99 ? -15.627 7.898 6.317 1.00 95.31 99 LYS A CA 1
ATOM 791 C C . LYS A 1 99 ? -14.106 7.763 6.173 1.00 95.31 99 LYS A C 1
ATOM 793 O O . LYS A 1 99 ? -13.570 8.114 5.123 1.00 95.31 99 LYS A O 1
ATOM 798 N N . ALA A 1 100 ? -13.412 7.319 7.219 1.00 96.69 100 ALA A N 1
ATOM 799 C CA . ALA A 1 100 ? -11.978 7.059 7.199 1.00 96.69 100 ALA A CA 1
ATOM 800 C C . ALA A 1 100 ? -11.647 5.639 6.713 1.00 96.69 100 ALA A C 1
ATOM 802 O O . ALA A 1 100 ? -10.492 5.412 6.351 1.00 96.69 100 ALA A O 1
ATOM 803 N N . ASN A 1 101 ? -12.617 4.715 6.653 1.00 96.44 101 ASN A N 1
ATOM 804 C CA . ASN A 1 101 ? -12.381 3.357 6.159 1.00 96.44 101 ASN A CA 1
ATOM 805 C C . ASN A 1 101 ? -11.871 3.352 4.718 1.00 96.44 101 ASN A C 1
ATOM 807 O O . ASN A 1 101 ? -12.404 4.016 3.821 1.00 96.44 101 ASN A O 1
ATOM 811 N N . VAL A 1 102 ? -10.839 2.548 4.494 1.00 96.12 102 VAL A N 1
ATOM 812 C CA . VAL A 1 102 ? -10.459 2.103 3.158 1.00 96.12 102 VAL A CA 1
ATOM 813 C C . VAL A 1 102 ? -11.437 1.014 2.727 1.00 96.12 102 VAL A C 1
ATOM 815 O O . VAL A 1 102 ? -11.810 0.158 3.522 1.00 96.12 102 VAL A O 1
ATOM 818 N N . LYS A 1 103 ? -11.901 1.062 1.475 1.00 95.62 103 LYS A N 1
ATOM 819 C CA . LYS A 1 103 ? -12.772 0.009 0.944 1.00 95.62 103 LYS A CA 1
ATOM 820 C C . LYS A 1 103 ? -11.966 -1.277 0.810 1.00 95.62 103 LYS A C 1
ATOM 822 O O . LYS A 1 103 ? -10.862 -1.238 0.268 1.00 95.62 103 LYS A O 1
ATOM 827 N N . THR A 1 104 ? -12.524 -2.391 1.254 1.00 95.62 104 THR A N 1
ATOM 828 C CA . THR A 1 104 ? -11.854 -3.695 1.228 1.00 95.62 104 THR A CA 1
ATOM 829 C C . THR A 1 104 ? -11.510 -4.145 -0.193 1.00 95.62 104 THR A C 1
ATOM 831 O O . THR A 1 104 ? -10.425 -4.664 -0.419 1.00 95.62 104 THR A O 1
ATOM 834 N N . ASP A 1 105 ? -12.335 -3.792 -1.183 1.00 94.12 105 ASP A N 1
ATOM 835 C CA . ASP A 1 105 ? -12.067 -4.070 -2.607 1.00 94.12 105 ASP 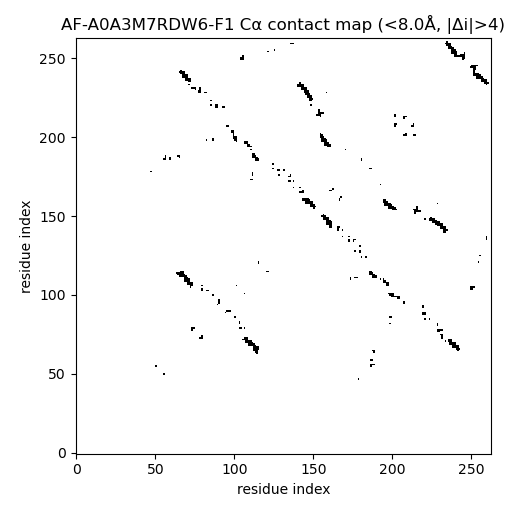A CA 1
ATOM 836 C C . ASP A 1 105 ? -10.832 -3.339 -3.154 1.00 94.12 105 ASP A C 1
ATOM 838 O O . ASP A 1 105 ? -10.361 -3.635 -4.247 1.00 94.12 105 ASP A O 1
ATOM 842 N N . THR A 1 106 ? -10.332 -2.343 -2.415 1.00 95.81 106 THR A N 1
ATOM 843 C CA . THR A 1 106 ? -9.166 -1.528 -2.780 1.00 95.81 106 THR A CA 1
ATOM 844 C C . THR A 1 106 ? -7.929 -1.869 -1.960 1.00 95.81 106 THR A C 1
ATOM 846 O O . THR A 1 106 ? -6.965 -1.113 -2.000 1.00 95.81 106 THR A O 1
ATOM 849 N N . LEU A 1 107 ? -7.942 -2.962 -1.195 1.00 97.94 107 LEU A N 1
ATOM 850 C CA . LEU A 1 107 ? -6.810 -3.391 -0.377 1.00 97.94 107 LEU A CA 1
ATOM 851 C C . LEU A 1 107 ? -5.585 -3.714 -1.245 1.00 97.94 107 LEU A C 1
ATOM 853 O O . LEU A 1 107 ? -5.653 -4.483 -2.205 1.00 97.94 107 LEU A O 1
ATOM 857 N N . HIS A 1 108 ? -4.460 -3.085 -0.912 1.00 98.19 108 HIS A N 1
ATOM 858 C CA . HIS A 1 108 ? -3.188 -3.244 -1.607 1.00 98.19 108 HIS A CA 1
ATOM 859 C C . HIS A 1 108 ? -2.014 -2.880 -0.695 1.00 98.19 108 HIS A C 1
ATOM 861 O O . HIS A 1 108 ? -2.174 -2.110 0.256 1.00 98.19 108 HIS A O 1
ATOM 867 N N . VAL A 1 109 ? -0.830 -3.381 -1.047 1.00 98.31 109 VAL A N 1
ATOM 868 C CA . VAL A 1 109 ? 0.463 -2.893 -0.553 1.00 98.31 109 VAL A CA 1
ATOM 869 C C . VAL A 1 109 ? 1.064 -1.989 -1.622 1.00 98.31 109 VAL A C 1
ATOM 871 O O . VAL A 1 109 ? 1.357 -2.443 -2.729 1.00 98.31 109 VAL A O 1
ATOM 874 N N . THR A 1 110 ? 1.236 -0.705 -1.316 1.00 97.69 110 THR A N 1
ATOM 875 C CA . THR A 1 110 ? 1.946 0.231 -2.200 1.00 97.69 110 THR A CA 1
ATOM 876 C C . THR A 1 110 ? 3.438 -0.075 -2.180 1.00 97.69 110 THR A C 1
ATOM 878 O O . THR A 1 110 ? 4.005 -0.231 -1.105 1.00 97.69 110 THR A O 1
ATOM 881 N N . LEU A 1 111 ? 4.059 -0.151 -3.357 1.00 97.00 111 LEU A N 1
ATOM 882 C CA . LEU A 1 111 ? 5.500 -0.349 -3.547 1.00 97.00 111 LEU A CA 1
ATOM 883 C C . LEU A 1 111 ? 6.222 0.958 -3.884 1.00 97.00 111 LEU A C 1
ATOM 885 O O . LEU A 1 111 ? 7.366 1.170 -3.485 1.00 97.00 111 LEU A O 1
ATOM 889 N N . LEU A 1 112 ? 5.572 1.809 -4.678 1.00 95.38 112 LEU A N 1
ATOM 890 C CA . LEU A 1 112 ? 6.140 3.067 -5.140 1.00 95.38 112 LEU A CA 1
ATOM 891 C C . LEU A 1 112 ? 5.021 4.027 -5.537 1.00 95.38 112 LEU A C 1
ATOM 893 O O . LEU A 1 112 ? 4.163 3.647 -6.326 1.00 95.38 112 LEU A O 1
ATOM 897 N N . ALA A 1 113 ? 5.051 5.269 -5.056 1.00 95.62 113 ALA A N 1
ATOM 898 C CA . ALA A 1 113 ? 4.164 6.344 -5.504 1.00 95.62 113 ALA A CA 1
ATOM 899 C C . ALA A 1 113 ? 4.953 7.410 -6.275 1.00 95.62 113 ALA A C 1
ATOM 901 O O . ALA A 1 113 ? 6.011 7.856 -5.815 1.00 95.62 113 ALA A O 1
ATOM 902 N N . PHE A 1 114 ? 4.429 7.823 -7.429 1.00 95.25 114 PHE A N 1
ATOM 903 C CA . PHE A 1 114 ? 5.145 8.665 -8.386 1.00 95.25 114 PHE A CA 1
ATOM 904 C C . PHE A 1 114 ? 4.214 9.544 -9.233 1.00 95.25 114 PHE A C 1
ATOM 906 O O . PHE A 1 114 ? 2.983 9.457 -9.146 1.00 95.25 114 PHE A O 1
ATOM 913 N N . TYR A 1 115 ? 4.823 10.437 -10.016 1.00 94.38 115 TYR A N 1
ATOM 914 C CA . TYR A 1 115 ? 4.129 11.332 -10.937 1.00 94.38 115 TYR A CA 1
ATOM 915 C C . TYR A 1 115 ? 4.513 11.038 -12.388 1.00 94.38 115 TYR A C 1
ATOM 917 O O . TYR A 1 115 ? 5.701 10.992 -12.694 1.00 94.38 115 TYR A O 1
ATOM 925 N N . LEU A 1 116 ? 3.515 10.905 -13.263 1.00 95.00 116 LEU A N 1
ATOM 926 C CA . LEU A 1 116 ? 3.676 10.886 -14.723 1.00 95.00 116 LEU A CA 1
ATOM 927 C C . LEU A 1 116 ? 2.791 11.972 -15.342 1.00 95.00 116 LEU A C 1
ATOM 929 O O . LEU A 1 116 ? 1.629 12.115 -14.952 1.00 95.00 116 LEU A O 1
ATOM 933 N N . ARG A 1 117 ? 3.327 12.756 -16.275 1.00 92.81 117 ARG A N 1
ATOM 934 C CA . ARG A 1 117 ? 2.668 13.943 -16.839 1.00 92.81 117 ARG A CA 1
ATOM 935 C C . ARG A 1 117 ? 1.532 13.601 -17.798 1.00 92.81 117 ARG A C 1
ATOM 937 O O . ARG A 1 117 ? 0.494 14.261 -17.758 1.00 92.81 117 ARG A O 1
ATOM 944 N N . ASP A 1 118 ? 1.746 12.622 -18.662 1.00 92.62 118 ASP A N 1
ATOM 945 C CA . ASP A 1 118 ? 0.916 12.342 -19.831 1.00 92.62 118 ASP A CA 1
ATOM 946 C C . ASP A 1 118 ? 0.997 10.858 -20.230 1.00 92.62 118 ASP A C 1
ATOM 948 O O . ASP A 1 118 ? 1.660 10.050 -19.577 1.00 92.62 118 ASP A O 1
ATOM 952 N N . GLU A 1 119 ? 0.263 10.486 -21.280 1.00 95.06 119 GLU A N 1
ATOM 953 C CA . GLU A 1 119 ? 0.210 9.112 -21.786 1.00 95.06 119 GLU A CA 1
ATOM 954 C C . GLU A 1 119 ? 1.555 8.629 -22.352 1.00 95.06 119 GLU A C 1
ATOM 956 O O . GLU A 1 119 ? 1.874 7.447 -22.232 1.00 95.06 119 GLU A O 1
ATOM 961 N N . GLU A 1 120 ? 2.379 9.532 -22.89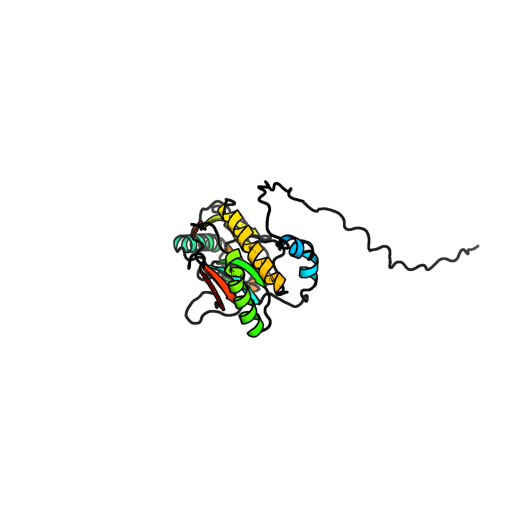0 1.00 95.56 120 GLU A N 1
ATOM 962 C CA . GLU A 1 120 ? 3.712 9.191 -23.395 1.00 95.56 120 GLU A CA 1
ATOM 963 C C . GLU A 1 120 ? 4.629 8.737 -22.250 1.00 95.56 120 GLU A C 1
ATOM 965 O O . GLU A 1 120 ? 5.279 7.695 -22.356 1.00 95.56 120 GLU A O 1
ATOM 970 N N . GLU A 1 121 ? 4.631 9.448 -21.116 1.00 95.62 121 GLU A N 1
ATOM 971 C CA . GLU A 1 121 ? 5.394 9.033 -19.930 1.00 95.62 121 GLU A CA 1
ATOM 972 C C . GLU A 1 121 ? 4.890 7.708 -19.333 1.00 95.62 121 GLU A C 1
ATOM 974 O O . GLU A 1 121 ? 5.697 6.910 -18.849 1.00 95.62 121 GLU A O 1
ATOM 979 N N . ILE A 1 122 ? 3.584 7.427 -19.410 1.00 96.62 122 ILE A N 1
ATOM 980 C CA . ILE A 1 122 ? 3.004 6.128 -19.018 1.00 96.62 122 ILE A CA 1
ATOM 981 C C . ILE A 1 122 ? 3.551 5.005 -19.898 1.00 96.62 122 ILE A C 1
ATOM 983 O O . ILE A 1 122 ? 4.070 4.012 -19.383 1.00 96.62 122 ILE A O 1
ATOM 987 N N . GLN A 1 123 ? 3.464 5.155 -21.221 1.00 97.00 123 GLN A N 1
ATOM 988 C CA . GLN A 1 123 ? 3.932 4.142 -22.169 1.00 97.00 123 GLN A CA 1
ATOM 989 C C . GLN A 1 123 ? 5.441 3.908 -22.047 1.00 97.00 123 GLN A C 1
ATOM 991 O O . GLN A 1 123 ? 5.904 2.762 -22.048 1.00 97.00 123 GLN A O 1
ATOM 996 N N . LEU A 1 124 ? 6.212 4.983 -21.884 1.00 96.12 124 LEU A N 1
ATOM 997 C CA . LEU A 1 124 ? 7.656 4.909 -21.726 1.00 96.12 124 LEU A CA 1
ATOM 998 C C . LEU A 1 124 ? 8.052 4.215 -20.419 1.00 96.12 124 LEU A C 1
ATOM 1000 O O . LEU A 1 124 ? 8.924 3.345 -20.433 1.00 96.12 124 LEU A O 1
ATOM 1004 N N . PHE A 1 125 ? 7.399 4.542 -19.300 1.00 96.50 125 PHE A N 1
ATOM 1005 C CA . PHE A 1 125 ? 7.697 3.886 -18.028 1.00 96.50 125 PHE A CA 1
ATOM 1006 C C . PHE A 1 125 ? 7.342 2.395 -18.057 1.00 96.50 125 PHE A C 1
ATOM 1008 O O . PHE A 1 125 ? 8.154 1.571 -17.642 1.00 96.50 125 PHE A O 1
ATOM 1015 N N . ASN A 1 126 ? 6.194 2.033 -18.639 1.00 95.94 126 ASN A N 1
ATOM 1016 C CA . ASN A 1 126 ? 5.807 0.635 -18.847 1.00 95.94 126 ASN A CA 1
ATOM 1017 C C . ASN A 1 126 ? 6.839 -0.131 -19.681 1.00 95.94 126 ASN A C 1
ATOM 1019 O O . ASN A 1 126 ? 7.239 -1.234 -19.315 1.00 95.94 126 ASN A O 1
ATOM 1023 N N . THR A 1 127 ? 7.311 0.475 -20.774 1.00 95.94 127 THR A N 1
ATOM 1024 C CA . THR A 1 127 ? 8.351 -0.113 -21.631 1.00 95.94 127 THR A CA 1
ATOM 1025 C C . THR A 1 127 ? 9.625 -0.372 -20.832 1.00 95.94 127 THR A C 1
ATOM 1027 O O . THR A 1 127 ? 10.195 -1.455 -20.904 1.00 95.94 127 THR A O 1
ATOM 1030 N N . LYS A 1 128 ? 10.043 0.584 -19.997 1.00 95.38 128 LYS A N 1
ATOM 1031 C CA . LYS A 1 128 ? 11.251 0.455 -19.172 1.00 95.38 128 LYS A CA 1
ATOM 1032 C C . LYS A 1 128 ? 11.114 -0.589 -18.074 1.00 95.38 128 LYS A C 1
ATOM 1034 O O . LYS A 1 128 ? 12.097 -1.263 -17.770 1.00 95.38 128 LYS A O 1
ATOM 1039 N N . LEU A 1 129 ? 9.925 -0.752 -17.500 1.00 93.94 129 LEU A N 1
ATOM 1040 C CA . LEU A 1 129 ? 9.648 -1.845 -16.571 1.00 93.94 129 LEU A CA 1
ATOM 1041 C C . LEU A 1 129 ? 9.787 -3.210 -17.264 1.00 93.94 129 LEU A C 1
ATOM 1043 O O . LEU A 1 129 ? 10.411 -4.104 -16.700 1.00 93.94 129 LEU A O 1
ATOM 1047 N N . GLU A 1 130 ? 9.291 -3.364 -18.494 1.00 92.50 130 GLU A N 1
ATOM 1048 C CA . GLU A 1 130 ? 9.438 -4.618 -19.251 1.00 92.50 130 GLU A CA 1
ATOM 1049 C C . GLU A 1 130 ? 10.876 -4.878 -19.720 1.00 92.50 130 GLU A C 1
ATOM 1051 O O . GLU A 1 130 ? 11.375 -5.991 -19.576 1.00 92.50 130 GLU A O 1
ATOM 1056 N N . GLU A 1 131 ? 11.589 -3.862 -20.212 1.00 93.38 131 GLU A N 1
ATOM 1057 C CA . GLU A 1 131 ? 13.008 -3.985 -20.584 1.00 93.38 131 GLU A CA 1
ATOM 1058 C C . GLU A 1 131 ? 13.883 -4.427 -19.399 1.00 93.38 131 GLU A C 1
ATOM 1060 O O . GLU A 1 131 ? 14.882 -5.117 -19.584 1.00 93.38 131 GLU A O 1
ATOM 1065 N N . ASN A 1 132 ? 13.494 -4.057 -18.174 1.00 91.81 132 ASN A N 1
ATOM 1066 C CA . ASN A 1 132 ? 14.199 -4.398 -16.937 1.00 91.81 132 ASN A CA 1
ATOM 1067 C C . ASN A 1 132 ? 13.530 -5.543 -16.159 1.00 91.81 132 ASN A C 1
ATOM 1069 O O . ASN A 1 132 ? 13.804 -5.732 -14.973 1.00 91.81 132 ASN A O 1
ATOM 1073 N N . ARG A 1 133 ? 12.676 -6.336 -16.817 1.00 89.50 133 ARG A N 1
ATOM 1074 C CA . ARG A 1 133 ? 11.918 -7.444 -16.215 1.00 89.50 133 ARG A CA 1
ATOM 1075 C C . ARG A 1 133 ? 12.770 -8.420 -15.405 1.00 89.50 133 ARG A C 1
ATOM 1077 O O . ARG A 1 133 ? 12.313 -8.915 -14.376 1.00 89.50 133 ARG A O 1
ATOM 1084 N N . SER A 1 134 ? 14.004 -8.680 -15.833 1.00 88.31 134 SER A N 1
ATOM 1085 C CA . SER A 1 134 ? 14.941 -9.568 -15.133 1.00 88.31 134 SER A CA 1
ATOM 1086 C C . SER A 1 134 ? 15.291 -9.093 -13.717 1.00 88.31 134 SER A C 1
ATOM 1088 O O . SER A 1 134 ? 15.538 -9.926 -12.852 1.00 88.31 134 SER A O 1
ATOM 1090 N N . LEU A 1 135 ? 15.230 -7.784 -13.434 1.00 87.06 135 LEU A N 1
ATOM 1091 C CA . LEU A 1 135 ? 15.462 -7.233 -12.091 1.00 87.06 135 LEU A CA 1
ATOM 1092 C C . LEU A 1 135 ? 14.337 -7.575 -11.101 1.00 87.06 135 LEU A C 1
ATOM 1094 O O . LEU A 1 135 ? 14.513 -7.443 -9.890 1.00 87.06 135 LEU A O 1
ATOM 1098 N N . PHE A 1 136 ? 13.169 -7.968 -11.605 1.00 84.31 136 PHE A N 1
ATOM 1099 C CA . PHE A 1 136 ? 11.971 -8.253 -10.812 1.00 84.31 136 PHE A CA 1
ATOM 1100 C C . PHE A 1 136 ? 11.726 -9.748 -10.626 1.00 84.31 136 PHE A C 1
ATOM 1102 O O . PHE A 1 136 ? 10.744 -10.137 -9.994 1.00 84.31 136 PHE A O 1
ATOM 1109 N N . GLN A 1 137 ? 12.603 -10.595 -11.166 1.00 74.62 137 GLN A N 1
ATOM 1110 C CA . GLN A 1 137 ? 12.540 -12.024 -10.912 1.00 74.62 137 GLN A CA 1
ATOM 1111 C C . GLN A 1 137 ? 12.864 -12.268 -9.439 1.00 74.62 137 GLN A C 1
ATOM 1113 O O . GLN A 1 137 ? 13.965 -12.000 -8.963 1.00 74.62 137 GLN A O 1
ATOM 1118 N N . VAL A 1 138 ? 11.865 -12.736 -8.704 1.00 70.69 138 VAL A N 1
ATOM 1119 C CA . VAL A 1 138 ? 12.010 -13.161 -7.313 1.00 70.69 138 VAL A CA 1
ATOM 1120 C C . VAL A 1 138 ? 12.118 -14.674 -7.252 1.00 70.69 138 VAL A C 1
ATOM 1122 O O . VAL A 1 138 ? 11.749 -15.384 -8.186 1.00 70.69 138 VAL A O 1
ATOM 1125 N N . VAL A 1 139 ? 12.610 -15.169 -6.120 1.00 66.62 139 VAL A N 1
ATOM 1126 C CA . VAL A 1 139 ? 12.566 -16.595 -5.796 1.00 66.62 139 VAL A CA 1
ATOM 1127 C C . VAL A 1 139 ? 11.141 -17.146 -5.903 1.00 66.62 139 VAL A C 1
ATOM 1129 O O . VAL A 1 139 ? 10.162 -16.457 -5.603 1.00 66.62 139 VAL A O 1
ATOM 1132 N N . ASN A 1 140 ? 11.042 -18.413 -6.310 1.00 71.81 140 ASN A N 1
ATOM 1133 C CA . ASN A 1 140 ? 9.787 -19.159 -6.313 1.00 71.81 140 ASN A CA 1
ATOM 1134 C C . ASN A 1 140 ? 9.076 -19.030 -4.954 1.00 71.81 140 ASN A C 1
ATOM 1136 O O . ASN A 1 140 ? 9.727 -19.027 -3.910 1.00 71.81 140 ASN A O 1
ATOM 1140 N N . ASN A 1 141 ? 7.741 -18.987 -4.979 1.00 81.19 141 ASN A N 1
ATOM 1141 C CA . ASN A 1 141 ? 6.877 -18.882 -3.794 1.00 81.19 141 ASN A CA 1
ATOM 1142 C C . ASN A 1 141 ? 7.014 -17.559 -3.016 1.00 81.19 141 ASN A C 1
ATOM 1144 O O . ASN A 1 141 ? 7.032 -17.551 -1.789 1.00 81.19 141 ASN A O 1
ATOM 1148 N N . PHE A 1 142 ? 7.109 -16.419 -3.704 1.00 91.31 142 PHE A N 1
ATOM 1149 C CA . PHE A 1 142 ? 7.077 -15.121 -3.032 1.00 91.31 142 PHE A CA 1
ATOM 1150 C C . PHE A 1 142 ? 5.686 -14.827 -2.438 1.00 91.31 142 PHE A C 1
ATOM 1152 O O . PHE A 1 142 ? 4.707 -14.709 -3.173 1.00 91.31 142 PHE A O 1
ATOM 1159 N N . GLU A 1 143 ? 5.597 -14.688 -1.115 1.00 94.75 143 GLU A N 1
ATOM 1160 C CA . GLU A 1 143 ? 4.357 -14.428 -0.376 1.00 94.75 143 GLU A CA 1
ATOM 1161 C C . GLU A 1 143 ? 4.555 -13.383 0.726 1.00 94.75 143 GLU A C 1
ATOM 1163 O O . GLU A 1 143 ? 5.676 -13.129 1.148 1.00 94.75 143 GLU A O 1
ATOM 1168 N N . LEU A 1 144 ? 3.478 -12.744 1.183 1.00 97.25 144 LEU A N 1
ATOM 1169 C CA . LEU A 1 144 ? 3.513 -11.749 2.255 1.00 97.25 144 LEU A CA 1
ATOM 1170 C C . LEU A 1 144 ? 2.603 -12.176 3.399 1.00 97.25 144 LEU A C 1
ATOM 1172 O O . LEU A 1 144 ? 1.402 -12.366 3.197 1.00 97.25 144 LEU A O 1
ATOM 1176 N N . THR A 1 145 ? 3.161 -12.264 4.605 1.00 98.25 145 THR A N 1
ATOM 1177 C CA . THR A 1 145 ? 2.395 -12.578 5.814 1.00 98.25 145 THR A CA 1
ATOM 1178 C C . THR A 1 145 ? 1.963 -11.303 6.528 1.00 98.25 145 THR A C 1
ATOM 1180 O O . THR A 1 145 ? 2.804 -10.519 6.971 1.00 98.25 145 THR A O 1
ATOM 1183 N N . PHE A 1 146 ? 0.652 -11.114 6.676 1.00 98.69 146 PHE A N 1
ATOM 1184 C CA . PHE A 1 146 ? 0.044 -9.962 7.338 1.00 98.69 146 PHE A CA 1
ATOM 1185 C C . PHE A 1 146 ? -0.316 -10.292 8.784 1.00 98.69 146 PHE A C 1
ATOM 1187 O O . PHE A 1 146 ? -1.151 -11.162 9.058 1.00 98.69 146 PHE A O 1
ATOM 1194 N N . GLN A 1 147 ? 0.300 -9.573 9.716 1.00 98.44 147 GLN A N 1
ATOM 1195 C CA . GLN A 1 147 ? 0.084 -9.754 11.144 1.00 98.44 147 GLN A CA 1
ATOM 1196 C C . GLN A 1 147 ? 0.390 -8.463 11.890 1.00 98.44 147 GLN A C 1
ATOM 1198 O O . GLN A 1 147 ? 1.375 -7.786 11.608 1.00 98.44 147 GLN A O 1
ATOM 1203 N N . GLY A 1 148 ? -0.432 -8.174 12.890 1.00 98.31 148 GLY A N 1
ATOM 1204 C CA . GLY A 1 148 ? -0.261 -6.995 13.718 1.00 98.31 148 GLY A CA 1
ATOM 1205 C C . GLY A 1 148 ? -0.969 -5.764 13.147 1.00 98.31 148 GLY A C 1
ATOM 1206 O O . GLY A 1 148 ? -1.083 -5.609 11.932 1.00 98.31 148 GLY A O 1
ATOM 1207 N N . ILE A 1 149 ? -1.433 -4.862 14.009 1.00 98.50 149 ILE A N 1
ATOM 1208 C CA . ILE A 1 149 ? -1.991 -3.556 13.637 1.00 98.50 149 ILE A CA 1
ATOM 1209 C C . ILE A 1 149 ? -1.079 -2.455 14.166 1.00 98.50 149 ILE A C 1
ATOM 1211 O O . ILE A 1 149 ? -0.714 -2.434 15.336 1.00 98.50 149 ILE A O 1
ATOM 1215 N N . SER A 1 150 ? -0.763 -1.486 13.314 1.00 97.50 150 SER A N 1
ATOM 1216 C CA . SER A 1 150 ? 0.060 -0.333 13.671 1.00 97.50 150 SER A CA 1
ATOM 1217 C C . SER A 1 150 ? -0.496 0.951 13.052 1.00 97.50 150 SER A C 1
ATOM 1219 O O . SER A 1 150 ? -1.535 0.952 12.376 1.00 97.50 150 SER A O 1
ATOM 1221 N N . THR A 1 151 ? 0.158 2.084 13.327 1.00 97.75 151 THR A N 1
ATOM 1222 C CA . THR A 1 151 ? -0.278 3.390 12.827 1.00 97.75 151 THR A CA 1
ATOM 1223 C C . THR A 1 151 ? 0.835 4.255 12.263 1.00 97.75 151 THR A C 1
ATOM 1225 O O . THR A 1 151 ? 2.006 4.168 12.629 1.00 97.75 151 THR A O 1
ATOM 1228 N N . PHE A 1 152 ? 0.445 5.165 11.366 1.00 95.31 152 PHE A N 1
ATOM 1229 C CA . PHE A 1 152 ? 1.254 6.336 11.040 1.00 95.31 152 PHE A CA 1
ATOM 1230 C C . PHE A 1 152 ? 0.675 7.554 11.743 1.00 95.31 152 PHE A C 1
ATOM 1232 O O . PHE A 1 152 ? -0.362 8.086 11.333 1.00 95.31 152 PHE A O 1
ATOM 1239 N N . ARG A 1 153 ? 1.374 8.014 12.789 1.00 95.19 153 ARG A N 1
ATOM 1240 C CA . ARG A 1 153 ? 1.020 9.213 13.573 1.00 95.19 153 ARG A CA 1
ATOM 1241 C C . ARG A 1 153 ? -0.424 9.186 14.094 1.00 95.19 153 ARG A C 1
ATOM 1243 O O . ARG A 1 153 ? -1.053 10.240 14.183 1.00 95.19 153 ARG A O 1
ATOM 1250 N N . ASP A 1 154 ? -0.965 7.996 14.350 1.00 97.00 154 ASP A N 1
ATOM 1251 C CA . ASP A 1 154 ? -2.365 7.766 14.729 1.00 97.00 154 ASP A CA 1
ATOM 1252 C C . ASP A 1 154 ? -3.397 8.279 13.699 1.00 97.00 154 ASP A C 1
ATOM 1254 O O . ASP A 1 154 ? -4.570 8.437 14.015 1.00 97.00 154 ASP A O 1
ATOM 1258 N N . GLN A 1 155 ? -2.998 8.583 12.459 1.00 96.50 155 GLN A N 1
ATOM 1259 C CA . GLN A 1 155 ? -3.895 9.092 11.403 1.00 96.50 155 GLN A CA 1
ATOM 1260 C C . GLN A 1 155 ? -4.216 8.055 10.329 1.00 96.50 155 GLN A C 1
ATOM 1262 O O . GLN A 1 155 ? -5.175 8.219 9.565 1.00 96.50 155 GLN A O 1
ATOM 1267 N N . VAL A 1 156 ? -3.392 7.016 10.254 1.00 97.69 156 VAL A N 1
ATOM 1268 C CA . VAL A 1 156 ? -3.543 5.869 9.366 1.00 97.69 156 VAL A CA 1
ATOM 1269 C C . VAL A 1 156 ? -3.438 4.632 10.236 1.00 97.69 156 VAL A C 1
ATOM 1271 O O . VAL A 1 156 ? -2.439 4.512 10.934 1.00 97.69 156 VAL A O 1
ATOM 1274 N N . VAL A 1 157 ? -4.439 3.757 10.199 1.00 98.44 157 VAL A N 1
ATOM 1275 C CA . VAL A 1 157 ? -4.394 2.429 10.829 1.00 98.44 157 VAL A CA 1
ATOM 1276 C C . VAL A 1 157 ? -4.166 1.413 9.723 1.00 98.44 157 VAL A C 1
ATOM 1278 O O . VAL A 1 157 ? -4.859 1.460 8.700 1.00 98.44 157 VAL A O 1
ATOM 1281 N N . TYR A 1 158 ? -3.199 0.524 9.905 1.00 98.69 158 TYR A N 1
ATOM 1282 C CA . TYR A 1 158 ? -2.822 -0.473 8.911 1.00 98.69 158 TYR A CA 1
ATOM 1283 C C . TYR A 1 158 ? -2.439 -1.799 9.562 1.00 98.69 158 TYR A C 1
ATOM 1285 O O . TYR A 1 158 ? -2.057 -1.829 10.729 1.00 98.69 158 TYR A O 1
ATOM 1293 N N . VAL A 1 159 ? -2.533 -2.876 8.785 1.00 98.69 159 VAL A N 1
ATOM 1294 C CA . VAL A 1 159 ? -1.974 -4.183 9.132 1.00 98.69 159 VAL A CA 1
ATOM 1295 C C . VAL A 1 159 ? -0.508 -4.217 8.705 1.00 98.69 159 VAL A C 1
ATOM 1297 O O . VAL A 1 159 ? -0.183 -3.784 7.591 1.00 98.69 159 VAL A O 1
ATOM 1300 N N . ASP A 1 160 ? 0.361 -4.671 9.604 1.00 98.06 160 ASP A N 1
ATOM 1301 C CA . ASP A 1 160 ? 1.802 -4.798 9.375 1.00 98.06 160 ASP A CA 1
ATOM 1302 C C . ASP A 1 160 ? 2.139 -6.130 8.682 1.00 98.06 160 ASP A C 1
ATOM 1304 O O . ASP A 1 160 ? 1.294 -7.020 8.529 1.00 98.06 160 ASP A O 1
ATOM 1308 N N . LEU A 1 161 ? 3.378 -6.247 8.216 1.00 97.81 161 LEU A N 1
ATOM 1309 C CA . LEU A 1 161 ? 3.917 -7.466 7.629 1.00 97.81 161 LEU A CA 1
ATOM 1310 C C . LEU A 1 161 ? 4.942 -8.090 8.578 1.00 97.81 161 LEU A C 1
ATOM 1312 O O . LEU A 1 161 ? 5.736 -7.392 9.214 1.00 97.81 161 LEU A O 1
ATOM 1316 N N . ILE A 1 162 ? 4.981 -9.420 8.621 1.00 97.44 162 ILE A N 1
ATOM 1317 C CA . ILE A 1 162 ? 6.067 -10.131 9.302 1.00 97.44 162 ILE A CA 1
ATOM 1318 C C . ILE A 1 162 ? 7.387 -9.842 8.578 1.00 97.44 162 ILE A C 1
ATOM 1320 O O . ILE A 1 162 ? 7.449 -9.823 7.353 1.00 97.44 162 ILE A O 1
ATOM 1324 N N . LYS A 1 163 ? 8.457 -9.612 9.346 1.00 96.31 163 LYS A N 1
ATOM 1325 C CA . LYS A 1 163 ? 9.805 -9.299 8.839 1.00 96.31 163 LYS A CA 1
ATOM 1326 C C . LYS A 1 163 ? 10.636 -10.567 8.624 1.00 96.31 163 LYS A C 1
ATOM 1328 O O . LYS A 1 163 ? 11.689 -10.734 9.238 1.00 96.31 163 LYS A O 1
ATOM 1333 N N . ASP A 1 164 ? 10.122 -11.466 7.797 1.00 94.62 164 ASP A N 1
ATOM 1334 C CA . ASP A 1 164 ? 10.779 -12.712 7.395 1.00 94.62 164 ASP A CA 1
ATOM 1335 C C . ASP A 1 164 ? 11.648 -12.527 6.129 1.00 94.62 164 ASP A C 1
ATOM 1337 O O . ASP A 1 164 ? 11.942 -11.405 5.699 1.00 94.62 164 ASP A O 1
ATOM 1341 N N . ASP A 1 165 ? 12.111 -13.624 5.530 1.00 93.38 165 ASP A N 1
ATOM 1342 C CA . ASP A 1 165 ? 12.907 -13.564 4.301 1.00 93.38 165 ASP A CA 1
ATOM 1343 C C . ASP A 1 165 ? 12.089 -13.101 3.085 1.00 93.38 165 ASP A C 1
ATOM 1345 O O . ASP A 1 165 ? 12.633 -12.437 2.198 1.00 93.38 165 ASP A O 1
ATOM 1349 N N . HIS A 1 166 ? 10.774 -13.335 3.061 1.00 94.62 166 HIS A N 1
ATOM 1350 C CA . HIS A 1 166 ? 9.924 -12.786 2.009 1.00 94.62 166 HIS A CA 1
ATOM 1351 C C . HIS A 1 166 ? 9.815 -11.265 2.126 1.00 94.62 166 HIS A C 1
ATOM 1353 O O . HIS A 1 166 ? 9.889 -10.560 1.119 1.00 94.62 166 HIS A O 1
ATOM 1359 N N . PHE A 1 167 ? 9.756 -10.722 3.342 1.00 94.81 167 PHE A N 1
ATOM 1360 C CA . PHE A 1 167 ? 9.851 -9.278 3.541 1.00 94.81 167 PHE A CA 1
ATOM 1361 C C . PHE A 1 167 ? 11.152 -8.705 2.964 1.00 94.81 167 PHE A C 1
ATOM 1363 O O . PHE A 1 167 ? 11.124 -7.673 2.295 1.00 94.81 167 PHE A O 1
ATOM 1370 N N . LYS A 1 168 ? 12.298 -9.375 3.149 1.00 92.94 168 LYS A N 1
ATOM 1371 C CA . LYS A 1 168 ? 13.569 -8.936 2.538 1.00 92.94 168 LYS A CA 1
ATOM 1372 C C . LYS A 1 168 ? 13.490 -8.939 1.010 1.00 92.94 168 LYS A C 1
ATOM 1374 O O . LYS A 1 168 ? 13.930 -7.974 0.384 1.00 92.94 168 LYS A O 1
ATOM 1379 N N . ASN A 1 169 ? 12.867 -9.959 0.420 1.00 92.25 169 ASN A N 1
ATOM 1380 C CA . ASN A 1 169 ? 12.628 -10.015 -1.024 1.00 92.25 169 ASN A CA 1
ATOM 1381 C C . ASN A 1 169 ? 11.755 -8.846 -1.499 1.00 92.25 169 ASN A C 1
ATOM 1383 O O . ASN A 1 169 ? 12.077 -8.225 -2.510 1.00 92.25 169 ASN A O 1
ATOM 1387 N N . LEU A 1 170 ? 10.720 -8.474 -0.738 1.00 94.69 170 LEU A N 1
ATOM 1388 C CA . LEU A 1 170 ? 9.892 -7.298 -1.019 1.00 94.69 170 LEU A CA 1
ATOM 1389 C C . LEU A 1 170 ? 10.710 -6.000 -1.015 1.00 94.69 170 LEU A C 1
ATOM 1391 O O . LEU A 1 170 ? 10.533 -5.162 -1.900 1.00 94.69 170 LEU A O 1
ATOM 1395 N N . ILE A 1 171 ? 11.621 -5.831 -0.050 1.00 94.06 171 ILE A N 1
ATOM 1396 C CA . ILE A 1 171 ? 12.518 -4.668 -0.001 1.00 94.06 171 ILE A CA 1
ATOM 1397 C C . ILE A 1 171 ? 13.426 -4.627 -1.238 1.00 94.06 171 ILE A C 1
ATOM 1399 O O . ILE A 1 171 ? 13.561 -3.574 -1.858 1.00 94.06 171 ILE A O 1
ATOM 1403 N N . THR A 1 172 ? 14.041 -5.749 -1.618 1.00 92.31 172 THR A N 1
ATOM 1404 C CA . THR A 1 172 ? 14.906 -5.824 -2.809 1.00 92.31 172 THR A CA 1
ATOM 1405 C C . THR A 1 172 ? 14.124 -5.535 -4.088 1.00 92.31 172 THR A C 1
ATOM 1407 O O . THR A 1 172 ? 14.557 -4.725 -4.907 1.00 92.31 172 THR A O 1
ATOM 1410 N N . PHE A 1 173 ? 12.934 -6.119 -4.222 1.00 92.31 173 PHE A N 1
ATOM 1411 C CA . PHE A 1 173 ? 12.032 -5.869 -5.341 1.00 92.31 173 PHE A CA 1
ATOM 1412 C C . PHE A 1 173 ? 11.696 -4.378 -5.465 1.00 92.31 173 PHE A C 1
ATOM 1414 O O . PHE A 1 173 ? 11.817 -3.783 -6.536 1.00 92.31 173 PHE A O 1
ATOM 1421 N N . GLN A 1 174 ? 11.332 -3.746 -4.347 1.00 94.62 174 GLN A N 1
ATOM 1422 C CA . GLN A 1 174 ? 11.011 -2.325 -4.308 1.00 94.62 174 GLN A CA 1
ATOM 1423 C C . GLN A 1 174 ? 12.212 -1.446 -4.678 1.00 94.62 174 GLN A C 1
ATOM 1425 O O . GLN A 1 174 ? 12.056 -0.498 -5.449 1.00 94.62 174 GLN A O 1
ATOM 1430 N N . LYS A 1 175 ? 13.418 -1.784 -4.208 1.00 93.69 175 LYS A N 1
ATOM 1431 C CA . LYS A 1 175 ? 14.647 -1.079 -4.598 1.00 93.69 175 LYS A CA 1
ATOM 1432 C C . LYS A 1 175 ? 14.876 -1.134 -6.107 1.00 93.69 175 LYS A C 1
ATOM 1434 O O . LYS A 1 175 ? 15.235 -0.119 -6.696 1.00 93.69 175 LYS A O 1
ATOM 1439 N N . ASN A 1 176 ? 14.623 -2.273 -6.747 1.00 93.38 176 ASN A N 1
ATOM 1440 C CA . ASN A 1 176 ? 14.761 -2.396 -8.198 1.00 93.38 176 ASN A CA 1
ATOM 1441 C C . ASN A 1 176 ? 13.727 -1.543 -8.950 1.00 93.38 176 ASN A C 1
ATOM 1443 O O . ASN A 1 176 ? 14.079 -0.901 -9.938 1.00 93.38 176 ASN A O 1
ATOM 1447 N N . LEU A 1 177 ? 12.486 -1.439 -8.452 1.00 93.88 177 LEU A N 1
ATOM 1448 C CA . LEU A 1 177 ? 11.490 -0.517 -9.021 1.00 93.88 177 LEU A CA 1
ATOM 1449 C C . LEU A 1 177 ? 11.952 0.943 -8.924 1.00 93.88 177 LEU A C 1
ATOM 1451 O O . LEU A 1 177 ? 11.816 1.704 -9.882 1.00 93.88 177 LEU A O 1
ATOM 1455 N N . VAL A 1 178 ? 12.533 1.328 -7.782 1.00 94.12 178 VAL A N 1
ATOM 1456 C CA . VAL A 1 178 ? 13.113 2.664 -7.586 1.00 94.12 178 VAL A CA 1
ATOM 1457 C C . VAL A 1 178 ? 14.246 2.915 -8.580 1.00 94.12 178 VAL A C 1
ATOM 1459 O O . VAL A 1 178 ? 14.254 3.977 -9.197 1.00 94.12 178 VAL A O 1
ATOM 14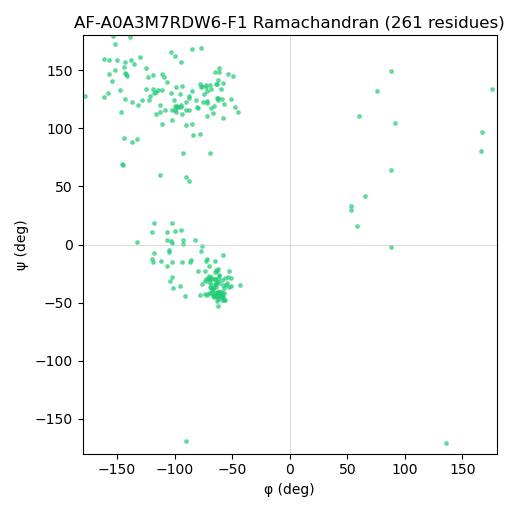62 N N . LYS A 1 179 ? 15.151 1.947 -8.792 1.00 91.12 179 LYS A N 1
ATOM 1463 C CA . LYS A 1 179 ? 16.243 2.068 -9.775 1.00 91.12 179 LYS A CA 1
ATOM 1464 C C . LYS A 1 179 ? 15.699 2.360 -11.179 1.00 91.12 179 LYS A C 1
ATOM 1466 O O . LYS A 1 179 ? 16.151 3.307 -11.816 1.00 91.12 179 LYS A O 1
ATOM 1471 N N . VAL A 1 180 ? 14.686 1.620 -11.641 1.00 93.31 180 VAL A N 1
ATOM 1472 C CA . VAL A 1 180 ? 14.078 1.858 -12.966 1.00 93.31 180 VAL A CA 1
ATOM 1473 C C . VAL A 1 180 ? 13.425 3.241 -13.049 1.00 93.31 180 VAL A C 1
ATOM 1475 O O . VAL A 1 180 ? 13.628 3.960 -14.026 1.00 93.31 180 VAL A O 1
ATOM 1478 N N . ALA A 1 181 ? 12.694 3.660 -12.014 1.00 92.25 181 ALA A N 1
ATOM 1479 C CA . ALA A 1 181 ? 12.087 4.990 -11.984 1.00 92.25 181 ALA A CA 1
ATOM 1480 C C . ALA A 1 181 ? 13.137 6.120 -11.985 1.00 92.25 181 ALA A C 1
ATOM 1482 O O . ALA A 1 181 ? 12.945 7.150 -12.634 1.00 92.25 181 ALA A O 1
ATOM 1483 N N . GLN A 1 182 ? 14.270 5.917 -11.308 1.00 88.00 182 GLN A N 1
ATOM 1484 C CA . GLN A 1 182 ? 15.386 6.865 -11.274 1.00 88.00 182 GLN A CA 1
ATOM 1485 C C . GLN A 1 182 ? 16.085 6.999 -12.628 1.00 88.00 182 GLN A C 1
ATOM 1487 O O . GLN A 1 182 ? 16.369 8.123 -13.034 1.00 88.00 182 GLN A O 1
ATOM 1492 N N . LEU A 1 183 ? 16.296 5.897 -13.361 1.00 88.50 183 LEU A N 1
ATOM 1493 C CA . LEU A 1 183 ? 16.830 5.942 -14.734 1.00 88.50 183 LEU A CA 1
ATOM 1494 C C . LEU A 1 183 ? 15.973 6.823 -15.657 1.00 88.50 183 LEU A C 1
ATOM 1496 O O . LEU A 1 183 ? 16.482 7.435 -16.593 1.00 88.50 183 LEU A O 1
ATOM 1500 N N . MET A 1 184 ? 14.677 6.909 -15.358 1.00 88.81 184 MET A N 1
ATOM 1501 C CA . MET A 1 184 ? 13.694 7.704 -16.088 1.00 88.81 184 MET A CA 1
ATOM 1502 C C . MET A 1 184 ? 13.478 9.113 -15.531 1.00 88.81 184 MET A C 1
ATOM 1504 O O . MET A 1 184 ? 12.668 9.860 -16.074 1.00 88.81 184 MET A O 1
ATOM 1508 N N . ASN A 1 185 ? 14.186 9.497 -14.466 1.00 89.00 185 ASN A N 1
ATOM 1509 C CA . ASN A 1 185 ? 13.973 10.752 -13.745 1.00 89.00 185 ASN A CA 1
ATOM 1510 C C . ASN A 1 185 ? 12.511 10.968 -13.295 1.00 89.00 185 ASN A C 1
ATOM 1512 O O . ASN A 1 185 ? 12.043 12.104 -13.215 1.00 89.00 185 ASN A O 1
ATOM 1516 N N . ILE A 1 186 ? 11.789 9.891 -12.964 1.00 89.81 186 ILE A N 1
ATOM 1517 C CA . ILE A 1 186 ? 10.389 9.955 -12.519 1.00 89.81 186 ILE A CA 1
ATOM 1518 C C . ILE A 1 186 ? 10.312 10.462 -11.070 1.00 89.81 186 ILE A C 1
ATOM 1520 O O . ILE A 1 186 ? 10.882 9.820 -10.187 1.00 89.81 186 ILE A O 1
ATOM 1524 N N . PRO A 1 187 ? 9.585 11.559 -10.772 1.00 89.88 187 PRO A N 1
ATOM 1525 C CA . PRO A 1 187 ? 9.437 12.071 -9.409 1.00 89.88 187 PRO A CA 1
ATOM 1526 C C . PRO A 1 187 ? 8.826 11.042 -8.447 1.00 89.88 187 PRO A C 1
ATOM 1528 O O . PRO A 1 187 ? 7.724 10.544 -8.684 1.00 89.88 187 PRO A O 1
ATOM 1531 N N . LEU A 1 188 ? 9.515 10.771 -7.332 1.00 89.00 188 LEU A N 1
ATOM 1532 C CA . LEU A 1 188 ? 9.103 9.814 -6.296 1.00 89.00 188 LEU A CA 1
ATOM 1533 C C . LEU A 1 188 ? 8.708 10.529 -4.999 1.00 89.00 188 LEU A C 1
ATOM 1535 O O . LEU A 1 188 ? 9.304 11.543 -4.633 1.00 89.00 188 LEU A O 1
ATOM 1539 N N . PHE A 1 189 ? 7.735 9.976 -4.267 1.00 85.62 189 PHE A N 1
ATOM 1540 C CA . PHE A 1 189 ? 7.144 10.639 -3.089 1.00 85.62 189 PHE A CA 1
ATOM 1541 C C . PHE A 1 189 ? 7.338 9.887 -1.764 1.00 85.62 189 PHE A C 1
ATOM 1543 O O . PHE A 1 189 ? 7.033 10.422 -0.694 1.00 85.62 189 PHE A O 1
ATOM 1550 N N . GLU A 1 190 ? 7.877 8.669 -1.798 1.00 77.19 190 GLU A N 1
ATOM 1551 C CA . GLU A 1 190 ? 8.146 7.881 -0.594 1.00 77.19 190 GLU A CA 1
ATOM 1552 C C . GLU A 1 190 ? 9.580 8.082 -0.104 1.00 77.19 190 GLU A C 1
ATOM 1554 O O . GLU A 1 190 ? 10.531 7.644 -0.738 1.00 77.19 190 GLU A O 1
ATOM 1559 N N . LYS A 1 191 ? 9.748 8.717 1.063 1.00 73.12 191 LYS A N 1
ATOM 1560 C CA . LYS A 1 191 ? 11.076 8.911 1.681 1.00 73.12 191 LYS A CA 1
ATOM 1561 C C . LYS A 1 191 ? 11.651 7.636 2.295 1.00 73.12 191 LYS A C 1
ATOM 1563 O O . LYS A 1 191 ? 12.862 7.484 2.391 1.00 73.12 191 LYS A O 1
ATOM 1568 N N . LYS A 1 192 ? 10.772 6.769 2.793 1.00 87.06 192 LYS A N 1
ATOM 1569 C CA . LYS A 1 192 ? 11.106 5.496 3.425 1.00 87.06 192 LYS A CA 1
ATOM 1570 C C . LYS A 1 192 ? 10.039 4.496 3.025 1.00 87.06 192 LYS A C 1
ATOM 1572 O O . LYS A 1 192 ? 8.861 4.740 3.282 1.00 87.06 192 LYS A O 1
ATOM 1577 N N . PHE A 1 193 ? 10.463 3.376 2.456 1.00 92.50 193 PHE A N 1
ATOM 1578 C CA . PHE A 1 193 ? 9.560 2.280 2.157 1.00 92.50 193 PHE A CA 1
ATOM 1579 C C . PHE A 1 193 ? 9.148 1.590 3.462 1.00 92.50 193 PHE A C 1
ATOM 1581 O O . PHE A 1 193 ? 9.985 1.178 4.266 1.00 92.50 193 PHE A O 1
ATOM 1588 N N . THR A 1 194 ? 7.846 1.555 3.726 1.00 93.88 194 THR A N 1
ATOM 1589 C CA . THR A 1 194 ? 7.243 0.846 4.862 1.00 93.88 194 THR A CA 1
ATOM 1590 C C . THR A 1 194 ? 6.005 0.148 4.313 1.00 93.88 194 THR A C 1
ATOM 1592 O O . THR A 1 194 ? 4.953 0.788 4.263 1.00 93.88 194 THR A O 1
ATOM 1595 N N . PRO A 1 195 ? 6.121 -1.088 3.796 1.00 96.88 195 PRO A 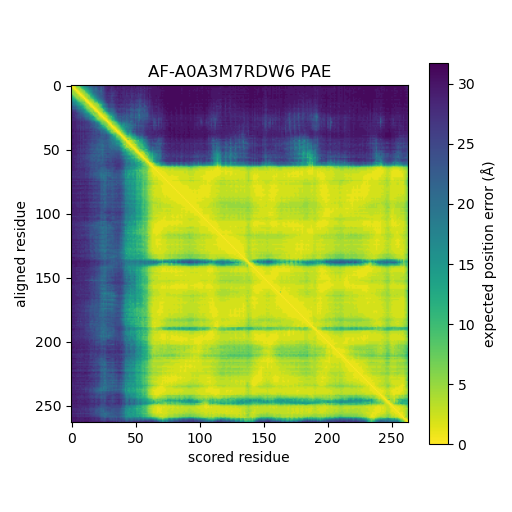N 1
ATOM 1596 C CA . PRO A 1 195 ? 4.980 -1.800 3.235 1.00 96.88 195 PRO A CA 1
ATOM 1597 C C . PRO A 1 195 ? 3.950 -2.048 4.333 1.00 96.88 195 PRO A C 1
ATOM 1599 O O . PRO A 1 195 ? 4.303 -2.342 5.470 1.00 96.88 195 PRO A O 1
ATOM 1602 N N . HIS A 1 196 ? 2.681 -1.863 4.000 1.00 98.06 196 HIS A N 1
ATOM 1603 C CA . HIS A 1 196 ? 1.577 -1.978 4.941 1.00 98.06 196 HIS A CA 1
ATOM 1604 C C . HIS A 1 196 ? 0.271 -2.172 4.181 1.00 98.06 196 HIS A C 1
ATOM 1606 O O . HIS A 1 196 ? 0.158 -1.785 3.014 1.00 98.06 196 HIS A O 1
ATOM 1612 N N . LEU A 1 197 ? -0.739 -2.701 4.867 1.00 98.19 197 LEU A N 1
ATOM 1613 C CA . LEU A 1 197 ? -2.085 -2.850 4.332 1.00 98.19 197 LEU A CA 1
ATOM 1614 C C . LEU A 1 197 ? -3.049 -1.899 5.054 1.00 98.19 197 LEU A C 1
ATOM 1616 O O . LEU A 1 197 ? -3.425 -2.117 6.203 1.00 98.19 197 LEU A O 1
ATOM 1620 N N . THR A 1 198 ? -3.424 -0.791 4.409 1.00 98.50 198 THR A N 1
ATOM 1621 C CA . THR A 1 198 ? -4.187 0.281 5.078 1.00 98.50 198 THR A CA 1
ATOM 1622 C C . THR A 1 198 ? -5.639 -0.117 5.355 1.00 98.50 198 THR A C 1
ATOM 1624 O O . THR A 1 198 ? -6.404 -0.357 4.424 1.00 98.50 198 THR A O 1
ATOM 1627 N N . LEU A 1 199 ? -6.060 -0.044 6.621 1.00 98.38 199 LEU A N 1
ATOM 1628 C CA . LEU A 1 199 ? -7.451 -0.236 7.046 1.00 98.38 199 LEU A CA 1
ATOM 1629 C C . LEU A 1 199 ? -8.229 1.085 7.081 1.00 98.38 199 LEU A C 1
ATOM 1631 O O . LEU A 1 199 ? -9.364 1.158 6.610 1.00 98.38 199 LEU A O 1
ATOM 1635 N N . MET A 1 200 ? -7.632 2.144 7.632 1.00 98.00 200 MET A N 1
ATOM 1636 C CA . MET A 1 200 ? -8.277 3.450 7.799 1.00 98.00 200 MET A CA 1
ATOM 1637 C C . MET A 1 200 ? -7.293 4.593 7.571 1.00 98.00 200 MET A C 1
ATOM 1639 O O . MET A 1 200 ? -6.121 4.491 7.919 1.00 98.00 200 MET A O 1
ATOM 1643 N N . LYS A 1 201 ? -7.774 5.719 7.035 1.00 97.31 201 LYS A N 1
ATOM 1644 C CA . LYS A 1 201 ? -6.972 6.928 6.808 1.00 97.31 201 LYS A CA 1
ATOM 1645 C C . LYS A 1 201 ? -7.807 8.198 6.977 1.00 97.31 201 LYS A C 1
ATOM 1647 O O . LYS A 1 201 ? -8.669 8.499 6.149 1.00 97.31 201 LYS A O 1
ATOM 1652 N N . LEU A 1 202 ? -7.496 9.008 7.994 1.00 95.81 202 LEU A N 1
ATOM 1653 C CA . LEU A 1 202 ? -8.225 10.254 8.291 1.00 95.81 202 LEU A CA 1
ATOM 1654 C C . LEU A 1 202 ? -8.172 11.282 7.153 1.00 95.81 202 LEU A C 1
ATOM 1656 O O . LEU A 1 202 ? -9.104 12.070 6.996 1.00 95.81 202 LEU A O 1
ATOM 1660 N N . SER A 1 203 ? -7.138 11.259 6.305 1.00 91.75 203 SER A N 1
ATOM 1661 C CA . SER A 1 203 ? -7.054 12.173 5.157 1.00 91.75 203 SER A CA 1
ATOM 1662 C C . SER A 1 203 ? -8.177 11.958 4.128 1.00 91.75 203 SER A C 1
ATOM 1664 O O . SER A 1 203 ? -8.498 12.886 3.384 1.00 91.75 203 SER A O 1
ATOM 1666 N N . LYS A 1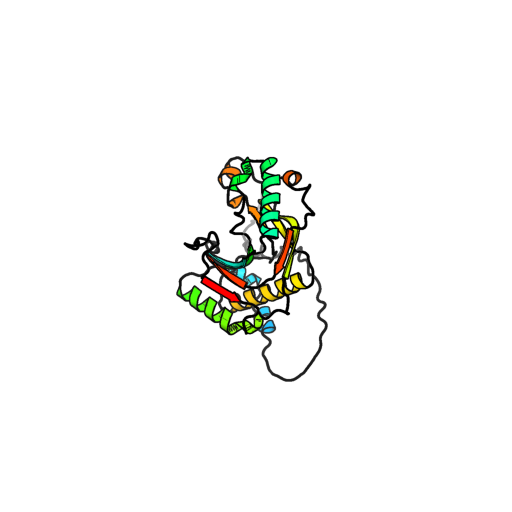 204 ? -8.808 10.770 4.097 1.00 90.31 204 LYS A N 1
ATOM 1667 C CA . LYS A 1 204 ? -10.014 10.497 3.288 1.00 90.31 204 LYS A CA 1
ATOM 1668 C C . LYS A 1 204 ? -11.262 11.160 3.880 1.00 90.31 204 LYS A C 1
ATOM 1670 O O . LYS A 1 204 ? -12.209 11.463 3.160 1.00 90.31 204 LYS A O 1
ATOM 1675 N N . ALA A 1 205 ? -11.243 11.452 5.177 1.00 92.12 205 ALA A N 1
ATOM 1676 C CA . ALA A 1 205 ? -12.369 11.952 5.945 1.00 92.12 205 ALA A CA 1
ATOM 1677 C C . ALA A 1 205 ? -12.134 13.396 6.414 1.00 92.12 205 ALA A C 1
ATOM 1679 O O . ALA A 1 205 ? -12.179 13.693 7.606 1.00 92.12 205 ALA A O 1
ATOM 1680 N N . LYS A 1 206 ? -11.934 14.334 5.473 1.00 90.88 206 LYS A N 1
ATOM 1681 C CA . LYS A 1 206 ? -11.669 15.761 5.778 1.00 90.88 206 LYS A CA 1
ATOM 1682 C C . LYS A 1 206 ? -12.688 16.388 6.742 1.00 90.88 206 LYS A C 1
ATOM 1684 O O . LYS A 1 206 ? -12.353 17.310 7.478 1.00 90.88 206 LYS A O 1
ATOM 1689 N 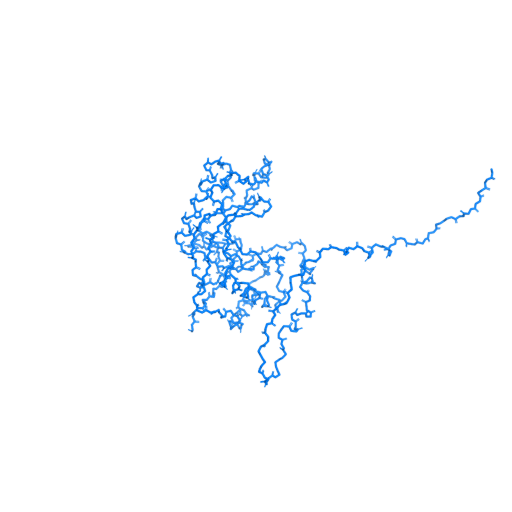N . ILE A 1 207 ? -13.927 15.892 6.750 1.00 92.50 207 ILE A N 1
ATOM 1690 C CA . ILE A 1 207 ? -14.969 16.330 7.684 1.00 92.50 207 ILE A CA 1
ATOM 1691 C C . ILE A 1 207 ? -14.648 15.984 9.147 1.00 92.50 207 ILE A C 1
ATOM 1693 O O . ILE A 1 207 ? -14.947 16.786 10.023 1.00 92.50 207 ILE A O 1
ATOM 1697 N N . LEU A 1 208 ? -14.003 14.845 9.417 1.00 92.31 208 LEU A N 1
ATOM 1698 C CA . LEU A 1 208 ? -13.600 14.438 10.767 1.00 92.31 208 LEU A CA 1
ATOM 1699 C C . LEU A 1 208 ? -12.489 15.346 11.297 1.00 92.31 208 LEU A C 1
ATOM 1701 O O . LEU A 1 208 ? -12.580 15.835 12.420 1.00 92.31 208 LEU A O 1
ATOM 1705 N N . LEU A 1 209 ? -11.522 15.687 10.439 1.00 90.88 209 LEU A N 1
ATOM 1706 C CA . LEU A 1 209 ? -10.470 16.653 10.767 1.00 90.88 209 LEU A CA 1
ATOM 1707 C C . LEU A 1 209 ? -11.057 18.024 11.143 1.00 90.88 209 LEU A C 1
ATOM 1709 O O . LEU A 1 209 ? -10.628 18.629 12.124 1.00 90.88 209 LEU A O 1
ATOM 1713 N N . LYS A 1 210 ? -12.074 18.496 10.403 1.00 91.94 210 LYS A N 1
ATOM 1714 C CA . LYS A 1 210 ? -12.794 19.750 10.706 1.00 91.94 210 LYS A CA 1
ATOM 1715 C C . LYS A 1 210 ? -13.567 19.694 12.027 1.00 91.94 210 LYS A C 1
ATOM 1717 O O . LYS A 1 210 ? -13.714 20.721 12.675 1.00 91.94 210 LYS A O 1
ATOM 1722 N N . LYS A 1 211 ? -14.030 18.508 12.431 1.00 91.25 211 LYS A N 1
ATOM 1723 C CA . LYS A 1 211 ? -14.687 18.256 13.723 1.00 91.25 211 LYS A CA 1
ATOM 1724 C C . LYS A 1 211 ? -13.700 18.053 14.883 1.00 91.25 211 LYS A C 1
ATOM 1726 O O . LYS A 1 211 ? -14.124 17.749 15.989 1.00 91.25 211 LYS A O 1
ATOM 1731 N N . GLY A 1 212 ? -12.395 18.198 14.648 1.00 91.94 212 GLY A N 1
ATOM 1732 C CA . GLY A 1 212 ? -11.363 18.048 15.677 1.00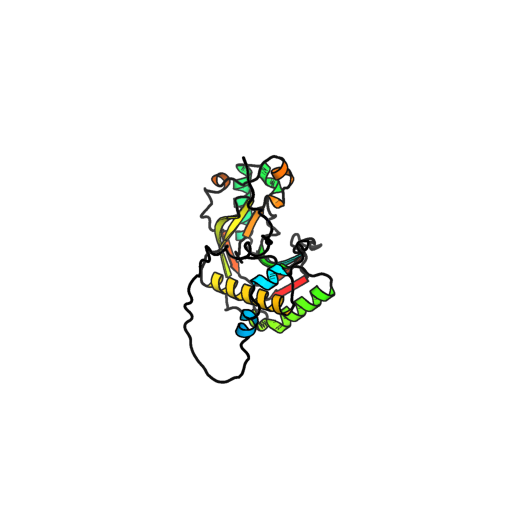 91.94 212 GLY A CA 1
ATOM 1733 C C . GLY A 1 212 ? -10.842 16.620 15.868 1.00 91.94 212 GLY A C 1
ATOM 1734 O O . GLY A 1 212 ? -9.887 16.431 16.619 1.00 91.94 212 GLY A O 1
ATOM 1735 N N . ILE A 1 213 ? -11.377 15.628 15.148 1.00 93.31 213 ILE A N 1
ATOM 1736 C CA . ILE A 1 213 ? -10.883 14.245 15.184 1.00 93.31 213 ILE A CA 1
ATOM 1737 C C . ILE A 1 213 ? -9.610 14.170 14.338 1.00 93.31 213 ILE A C 1
ATOM 1739 O O . ILE A 1 213 ? -9.659 14.051 13.114 1.00 93.31 213 ILE A O 1
ATOM 1743 N N . LYS A 1 214 ? -8.457 14.292 15.002 1.00 93.94 214 LYS A N 1
ATOM 1744 C CA . LYS A 1 214 ? -7.122 14.318 14.374 1.00 93.94 214 LYS A CA 1
ATOM 1745 C C . LYS A 1 214 ? -6.327 13.024 14.549 1.00 93.94 214 LYS A C 1
ATOM 1747 O O . LYS A 1 214 ? -5.244 12.918 13.980 1.00 93.94 214 LYS A O 1
ATOM 1752 N N . LYS A 1 215 ? -6.836 12.082 15.344 1.00 96.44 215 LYS A N 1
ATOM 1753 C CA . LYS A 1 215 ? -6.200 10.804 15.667 1.00 96.44 215 LYS A CA 1
ATOM 1754 C C . LYS A 1 215 ? -7.253 9.705 15.797 1.00 96.44 215 LYS A C 1
ATOM 1756 O O . LYS A 1 215 ? -8.395 9.991 16.149 1.00 96.44 215 LYS A O 1
ATOM 1761 N N . ILE A 1 216 ? -6.851 8.472 15.528 1.00 96.62 216 ILE A N 1
ATOM 1762 C CA . ILE A 1 216 ? -7.601 7.245 15.774 1.00 96.62 216 ILE A CA 1
ATOM 1763 C C . ILE A 1 216 ? -6.997 6.631 17.040 1.00 96.62 216 ILE A C 1
ATOM 1765 O O . ILE A 1 216 ? -5.808 6.324 17.057 1.00 96.62 216 ILE A O 1
ATOM 1769 N N . ASN A 1 217 ? -7.782 6.542 18.118 1.00 96.31 217 ASN A N 1
ATOM 1770 C CA . ASN A 1 217 ? -7.283 6.084 19.418 1.00 96.31 217 ASN A CA 1
ATOM 1771 C C . ASN A 1 217 ? -6.936 4.584 19.373 1.00 96.31 217 ASN A C 1
ATOM 1773 O O . ASN A 1 217 ? -7.717 3.794 18.838 1.00 96.31 217 ASN A O 1
ATOM 1777 N N . LYS A 1 218 ? -5.799 4.207 19.969 1.00 96.19 218 LYS A N 1
ATOM 1778 C CA . LYS A 1 218 ? -5.324 2.824 20.072 1.00 96.19 218 LYS A CA 1
ATOM 1779 C C . LYS A 1 218 ? -6.315 1.903 20.789 1.00 96.19 218 LYS A C 1
ATOM 1781 O O . LYS A 1 218 ? -6.512 0.781 20.339 1.00 96.19 218 LYS A O 1
ATOM 1786 N N . GLU A 1 219 ? -7.035 2.402 21.794 1.00 97.50 219 GLU A N 1
ATOM 1787 C CA . GLU A 1 219 ? -8.095 1.668 22.520 1.00 97.50 219 GLU A CA 1
ATOM 1788 C C . GLU A 1 219 ? -9.170 1.053 21.596 1.00 97.50 219 GLU A C 1
ATOM 1790 O O . GLU A 1 219 ? -9.864 0.090 21.939 1.00 97.50 219 GLU A O 1
ATOM 1795 N N . LEU A 1 220 ? -9.331 1.599 20.385 1.00 97.62 220 LEU A N 1
ATOM 1796 C CA . LEU A 1 220 ? -10.290 1.083 19.415 1.00 97.62 220 LEU A CA 1
ATOM 1797 C C . LEU A 1 220 ? -9.877 -0.284 18.852 1.00 97.62 220 LEU A C 1
ATOM 1799 O O . LEU A 1 220 ? -10.757 -1.080 18.529 1.00 97.62 220 LEU A O 1
ATOM 1803 N N . TYR A 1 221 ? -8.579 -0.576 18.771 1.00 97.12 221 TYR A N 1
ATOM 1804 C CA . TYR A 1 221 ? -8.043 -1.782 18.132 1.00 97.12 221 TYR A CA 1
ATOM 1805 C C . TYR A 1 221 ? -6.994 -2.532 18.966 1.00 97.12 221 TYR A C 1
ATOM 1807 O O . TYR A 1 221 ? -6.494 -3.548 18.503 1.00 97.12 221 TYR A O 1
ATOM 1815 N N . GLU A 1 222 ? -6.668 -2.091 20.183 1.00 97.19 222 GLU A N 1
ATOM 1816 C CA . GLU A 1 222 ? -5.669 -2.757 21.039 1.00 97.19 222 GLU A CA 1
ATOM 1817 C C . GLU A 1 222 ? -5.973 -4.245 21.284 1.00 97.19 222 GLU A C 1
ATOM 1819 O O . GLU A 1 222 ? -5.073 -5.075 21.298 1.00 97.19 222 GLU A O 1
ATOM 1824 N N . HIS A 1 223 ? -7.253 -4.614 21.389 1.00 97.62 223 HIS A N 1
ATOM 1825 C CA . HIS A 1 223 ? -7.689 -5.993 21.637 1.00 97.62 223 HIS A CA 1
ATOM 1826 C C . HIS A 1 223 ? -7.501 -6.922 20.428 1.00 97.62 223 HIS A C 1
ATOM 1828 O O . HIS A 1 223 ? -7.617 -8.136 20.571 1.00 97.62 223 HIS A O 1
ATOM 1834 N N . ILE A 1 224 ? -7.229 -6.355 19.251 1.00 97.19 224 ILE A N 1
ATOM 1835 C CA . ILE A 1 224 ? -6.901 -7.072 18.013 1.00 97.19 224 ILE A CA 1
ATOM 1836 C C . ILE A 1 224 ? -5.511 -6.705 17.488 1.00 97.19 224 ILE A C 1
ATOM 1838 O O . ILE A 1 224 ? -5.187 -7.080 16.360 1.00 97.19 224 ILE A O 1
ATOM 1842 N N . GLU A 1 225 ? -4.691 -6.002 18.276 1.00 96.56 225 GLU A N 1
ATOM 1843 C CA . GLU A 1 225 ? -3.394 -5.480 17.837 1.00 96.56 225 GLU A CA 1
ATOM 1844 C C . GLU A 1 225 ? -2.475 -6.581 17.317 1.00 96.56 225 GLU A C 1
ATOM 1846 O O . GLU A 1 225 ? -1.839 -6.358 16.302 1.00 96.56 225 GLU A O 1
ATOM 1851 N N . ASP A 1 226 ? -2.477 -7.771 17.918 1.00 97.69 226 ASP A N 1
ATOM 1852 C CA . ASP A 1 226 ? -1.601 -8.890 17.535 1.00 97.69 226 ASP A CA 1
ATOM 1853 C C . ASP A 1 226 ? -2.250 -9.887 16.553 1.00 97.69 226 ASP A C 1
ATOM 1855 O O . ASP A 1 226 ? -1.744 -10.991 16.341 1.00 97.69 226 ASP A O 1
ATOM 1859 N N . SER A 1 227 ? -3.393 -9.534 15.953 1.00 98.00 227 SER A N 1
ATOM 1860 C CA . SER A 1 227 ? -4.147 -10.456 15.093 1.00 98.00 227 SER A CA 1
ATOM 1861 C C . SER A 1 227 ? -3.356 -10.882 13.856 1.00 98.00 227 SER A C 1
ATOM 1863 O O . SER A 1 227 ? -2.691 -10.073 13.205 1.00 98.00 227 SER A O 1
ATOM 1865 N N . HIS A 1 228 ? -3.501 -12.153 13.483 1.00 98.19 228 HIS A N 1
ATOM 1866 C CA . HIS A 1 228 ? -3.043 -12.677 12.201 1.00 98.19 228 HIS A CA 1
ATOM 1867 C C . HIS A 1 228 ? -4.136 -12.495 11.139 1.00 98.19 228 HIS A C 1
ATOM 1869 O O . HIS A 1 228 ? -5.280 -12.902 11.352 1.00 98.19 228 HIS A O 1
ATOM 1875 N N . PHE A 1 229 ? -3.786 -11.895 10.000 1.00 98.62 229 PHE A N 1
ATOM 1876 C CA . PHE A 1 229 ? -4.730 -11.585 8.920 1.00 98.62 229 PHE A CA 1
ATOM 1877 C C . PHE A 1 229 ? -4.635 -12.569 7.754 1.00 98.62 229 PHE A C 1
ATOM 1879 O O . PHE A 1 229 ? -5.638 -12.802 7.081 1.00 98.62 229 PHE A O 1
ATOM 1886 N N . GLY A 1 230 ? -3.466 -13.172 7.531 1.00 98.38 230 GLY A N 1
ATOM 1887 C CA . GLY A 1 230 ? -3.269 -14.218 6.531 1.00 98.38 230 GLY A CA 1
ATOM 1888 C C . GLY A 1 230 ? -2.002 -14.035 5.704 1.00 98.38 230 GLY A C 1
ATOM 1889 O O . GLY A 1 230 ? -1.170 -13.175 5.987 1.00 98.38 230 GLY A O 1
ATOM 1890 N N . ILE A 1 231 ? -1.887 -14.855 4.660 1.00 98.06 231 ILE A N 1
ATOM 1891 C CA . ILE A 1 231 ? -0.748 -14.893 3.738 1.00 98.06 231 ILE A CA 1
ATOM 1892 C C . ILE A 1 231 ? -1.252 -14.617 2.314 1.00 98.06 231 ILE A C 1
ATOM 1894 O O . ILE A 1 231 ? -2.212 -15.251 1.864 1.00 98.06 231 ILE A O 1
ATOM 1898 N N . GLU A 1 232 ? -0.641 -13.660 1.615 1.00 97.31 232 GLU A N 1
ATOM 1899 C CA . GLU A 1 232 ? -0.938 -13.330 0.212 1.00 97.31 232 GLU A CA 1
ATOM 1900 C C . GLU A 1 232 ? 0.219 -13.789 -0.686 1.00 97.31 232 GLU A C 1
ATOM 1902 O O . GLU A 1 232 ? 1.314 -13.228 -0.596 1.00 97.31 232 GLU A O 1
ATOM 1907 N N . PRO A 1 233 ? -0.006 -14.748 -1.598 1.00 94.75 233 PRO A N 1
ATOM 1908 C CA . PRO A 1 233 ? 0.940 -15.035 -2.669 1.00 94.75 233 PRO A CA 1
ATOM 1909 C C . PRO A 1 233 ? 1.091 -13.822 -3.596 1.00 94.75 233 PRO A C 1
ATOM 1911 O O . PRO A 1 233 ? 0.112 -13.317 -4.151 1.00 94.75 233 PRO A O 1
ATOM 1914 N N . VAL A 1 234 ? 2.321 -13.359 -3.817 1.00 92.75 234 VAL A N 1
ATOM 1915 C CA . VAL A 1 234 ? 2.595 -12.226 -4.707 1.00 92.75 234 VAL A CA 1
ATOM 1916 C C . VAL A 1 234 ? 2.678 -12.731 -6.141 1.00 92.75 234 VAL A C 1
ATOM 1918 O O . VAL A 1 234 ? 3.717 -13.181 -6.614 1.00 92.75 234 VAL A O 1
ATOM 1921 N N . LEU A 1 235 ? 1.553 -12.656 -6.847 1.00 90.62 235 LEU A N 1
ATOM 1922 C CA . LEU A 1 235 ? 1.460 -13.122 -8.234 1.00 90.62 235 LEU A CA 1
ATOM 1923 C C . LEU A 1 235 ? 1.670 -12.002 -9.250 1.00 90.62 235 LEU A C 1
ATOM 1925 O O . LEU A 1 235 ? 2.235 -12.229 -10.320 1.00 90.62 235 LEU A O 1
ATOM 1929 N N . ASN A 1 236 ? 1.186 -10.800 -8.926 1.00 92.00 236 ASN A N 1
ATOM 1930 C CA . ASN A 1 236 ? 1.148 -9.691 -9.867 1.00 92.00 236 ASN A CA 1
ATOM 1931 C C . ASN A 1 236 ? 1.479 -8.352 -9.209 1.00 92.00 236 ASN A C 1
ATOM 1933 O O . ASN A 1 236 ? 1.032 -8.081 -8.091 1.00 92.00 236 ASN A O 1
ATOM 1937 N N . ILE A 1 237 ? 2.158 -7.484 -9.960 1.00 94.19 237 ILE A N 1
ATOM 1938 C CA . ILE A 1 237 ? 2.285 -6.056 -9.646 1.00 94.19 237 ILE A CA 1
ATOM 1939 C C . ILE A 1 237 ? 1.411 -5.263 -10.602 1.00 94.19 237 ILE A C 1
ATOM 1941 O O . ILE A 1 237 ? 1.373 -5.555 -11.793 1.00 94.19 237 ILE A O 1
ATOM 1945 N N . HIS A 1 238 ? 0.737 -4.241 -10.089 1.00 96.06 238 HIS A N 1
ATOM 1946 C CA . HIS A 1 238 ? -0.104 -3.353 -10.880 1.00 96.06 238 HIS A CA 1
ATOM 1947 C C . HIS A 1 238 ? 0.430 -1.930 -10.794 1.00 96.06 238 HIS A C 1
ATOM 1949 O O . HIS A 1 238 ? 0.704 -1.445 -9.694 1.00 96.06 238 HIS A O 1
ATOM 1955 N N . MET A 1 239 ? 0.531 -1.250 -11.934 1.00 97.44 239 MET A N 1
ATOM 1956 C CA . MET A 1 239 ? 0.647 0.202 -11.978 1.00 97.44 239 MET A CA 1
ATOM 1957 C C . MET A 1 239 ? -0.749 0.805 -12.066 1.00 97.44 239 MET A C 1
ATOM 1959 O O . MET A 1 239 ? -1.451 0.619 -13.058 1.00 97.44 239 MET A O 1
ATOM 1963 N N . CYS A 1 240 ? -1.140 1.543 -11.039 1.00 97.81 240 CYS A N 1
ATOM 1964 C CA . CYS A 1 240 ? -2.494 2.029 -10.851 1.00 97.81 240 CYS A CA 1
ATOM 1965 C C . CYS A 1 240 ? -2.554 3.556 -10.831 1.00 97.81 240 CYS A C 1
ATOM 1967 O O . CYS A 1 240 ? -1.670 4.220 -10.286 1.00 97.81 240 CYS A O 1
ATOM 1969 N N . SER A 1 241 ? -3.641 4.118 -11.360 1.00 96.69 241 SER A N 1
ATOM 1970 C CA . SER A 1 241 ? -3.984 5.532 -11.171 1.00 96.69 241 SER A CA 1
ATOM 1971 C C . SER A 1 241 ? -4.564 5.753 -9.777 1.00 96.69 241 SER A C 1
ATOM 1973 O O . SER A 1 241 ? -5.427 5.008 -9.319 1.00 96.69 241 SER A O 1
ATOM 1975 N N . ILE A 1 242 ? -4.127 6.811 -9.091 1.00 94.31 242 ILE A N 1
ATOM 1976 C CA . ILE A 1 242 ? -4.659 7.202 -7.772 1.00 94.31 242 ILE A CA 1
ATOM 1977 C C . ILE A 1 242 ? -6.085 7.756 -7.894 1.00 94.31 242 ILE A C 1
ATOM 1979 O O . ILE A 1 242 ? -6.867 7.700 -6.938 1.00 94.31 242 ILE A O 1
ATOM 1983 N N . ARG A 1 243 ? -6.410 8.349 -9.048 1.00 89.06 243 ARG A N 1
ATOM 1984 C CA . ARG A 1 243 ? -7.626 9.152 -9.250 1.00 89.06 243 ARG A CA 1
ATOM 1985 C C . ARG A 1 243 ? -8.702 8.411 -10.030 1.00 89.06 243 ARG A C 1
ATOM 1987 O O . ARG A 1 243 ? -9.884 8.655 -9.796 1.00 89.06 243 ARG A O 1
ATOM 1994 N N . GLU A 1 244 ? -8.299 7.532 -10.936 1.00 89.81 244 GLU A N 1
ATOM 1995 C CA . GLU A 1 244 ? -9.212 6.782 -11.790 1.00 89.81 244 GLU A CA 1
ATOM 1996 C C . GLU A 1 244 ? -9.544 5.411 -11.202 1.00 89.81 244 GLU A C 1
ATOM 1998 O O . GLU A 1 244 ? -8.806 4.839 -10.397 1.00 89.81 244 GLU A O 1
ATOM 2003 N N . LYS A 1 245 ? -10.683 4.878 -11.630 1.00 84.19 245 LYS A N 1
ATOM 2004 C CA . LYS A 1 245 ? -11.155 3.538 -11.285 1.00 84.19 245 LYS A CA 1
ATOM 2005 C C . LYS A 1 245 ? -11.432 2.772 -12.564 1.00 84.19 245 LYS A C 1
ATOM 2007 O O . LYS A 1 245 ? -11.760 3.396 -13.574 1.00 84.19 245 LYS A O 1
ATOM 2012 N N . GLU A 1 246 ? -11.309 1.455 -12.497 1.00 82.56 246 GLU A N 1
ATOM 2013 C CA . GLU A 1 246 ? -11.819 0.595 -13.562 1.00 82.56 246 GLU A CA 1
ATOM 2014 C C . GLU A 1 246 ? -13.338 0.755 -13.692 1.00 82.56 246 GLU A C 1
ATOM 2016 O O . GLU A 1 246 ? -14.030 1.013 -12.703 1.00 82.56 246 GLU A O 1
ATOM 2021 N N . SER A 1 247 ? -13.871 0.609 -14.906 1.00 76.94 247 SER A N 1
ATOM 2022 C CA . SER A 1 247 ? -15.326 0.623 -15.118 1.00 76.94 247 SER A CA 1
ATOM 2023 C C . SER A 1 247 ? -15.992 -0.619 -14.525 1.00 76.94 247 SER A C 1
ATOM 2025 O O . SER A 1 247 ? -17.070 -0.524 -13.941 1.00 76.94 247 SER A O 1
ATOM 2027 N N . ASP A 1 248 ? -15.307 -1.761 -14.622 1.00 81.44 248 ASP A N 1
ATOM 2028 C CA . ASP A 1 248 ? -15.876 -3.087 -14.358 1.00 81.44 248 ASP A CA 1
ATOM 2029 C C . ASP A 1 248 ? -15.374 -3.683 -13.032 1.00 81.44 248 ASP A C 1
ATOM 2031 O O . ASP A 1 248 ? -15.677 -4.821 -12.678 1.00 81.44 248 ASP A O 1
ATOM 2035 N N . SER A 1 249 ? -14.583 -2.918 -12.278 1.00 82.75 249 SER A N 1
ATOM 2036 C CA . SER A 1 249 ? -13.996 -3.339 -11.010 1.00 82.75 249 SER A CA 1
ATOM 2037 C C . SER A 1 249 ? -13.985 -2.186 -10.015 1.00 82.75 249 SER A C 1
ATOM 2039 O O . SER A 1 249 ? -13.802 -1.023 -10.362 1.00 82.75 249 SER A O 1
ATOM 2041 N N . LEU A 1 250 ? -14.154 -2.512 -8.733 1.00 87.06 250 LEU A N 1
ATOM 2042 C CA . LEU A 1 250 ? -14.043 -1.537 -7.646 1.00 87.06 250 LEU A CA 1
ATOM 2043 C C . LEU A 1 250 ? -12.584 -1.185 -7.310 1.00 87.06 250 LEU A C 1
ATOM 2045 O O . LEU A 1 250 ? -12.350 -0.289 -6.491 1.00 87.06 250 LEU A O 1
ATOM 2049 N N . PHE A 1 251 ? -11.622 -1.863 -7.944 1.00 93.69 251 PHE A N 1
ATOM 2050 C CA . PHE A 1 251 ? -10.197 -1.585 -7.818 1.00 93.69 251 PHE A CA 1
ATOM 2051 C C . PHE A 1 251 ? -9.772 -0.350 -8.636 1.00 93.69 251 PHE A C 1
ATOM 2053 O O . PHE A 1 251 ? -10.528 0.217 -9.429 1.00 93.69 251 PHE A O 1
ATOM 2060 N N . TYR A 1 252 ? -8.543 0.102 -8.405 1.00 94.75 252 TYR A N 1
ATOM 2061 C CA . TYR A 1 252 ? -7.943 1.214 -9.137 1.00 94.75 252 TYR A CA 1
ATOM 2062 C C . TYR A 1 252 ? -7.750 0.875 -10.618 1.00 94.75 252 TYR A C 1
ATOM 2064 O O . TYR A 1 252 ? -7.470 -0.277 -10.952 1.00 94.75 252 TYR A O 1
ATOM 2072 N N . LYS A 1 253 ? -7.848 1.892 -11.487 1.00 95.94 253 LYS A N 1
ATOM 2073 C CA . LYS A 1 253 ? -7.560 1.723 -12.917 1.00 95.94 253 LYS A CA 1
ATOM 2074 C C . LYS A 1 253 ? -6.104 1.318 -13.118 1.00 95.94 253 LYS A C 1
ATOM 2076 O O . LYS A 1 253 ? -5.214 2.035 -12.654 1.00 95.94 253 LYS A O 1
ATOM 2081 N N . THR A 1 254 ? -5.878 0.200 -13.795 1.00 95.88 254 THR A N 1
ATOM 2082 C CA . THR A 1 254 ? -4.561 -0.399 -14.011 1.00 95.88 254 THR A CA 1
ATOM 2083 C C . THR A 1 254 ? -4.050 -0.061 -15.407 1.00 95.88 254 THR A C 1
ATOM 2085 O O . THR A 1 254 ? -4.691 -0.354 -16.408 1.00 95.88 254 THR A O 1
ATOM 2088 N N . TYR A 1 255 ? -2.863 0.535 -15.470 1.00 95.62 255 TYR A N 1
ATOM 2089 C CA . TYR A 1 255 ? -2.185 0.922 -16.710 1.00 95.62 255 TYR A CA 1
ATOM 2090 C C . TYR A 1 255 ? -1.062 -0.039 -17.107 1.00 95.62 255 TYR A C 1
ATOM 2092 O O . TYR A 1 255 ? -0.589 -0.002 -18.240 1.00 95.62 255 TYR A O 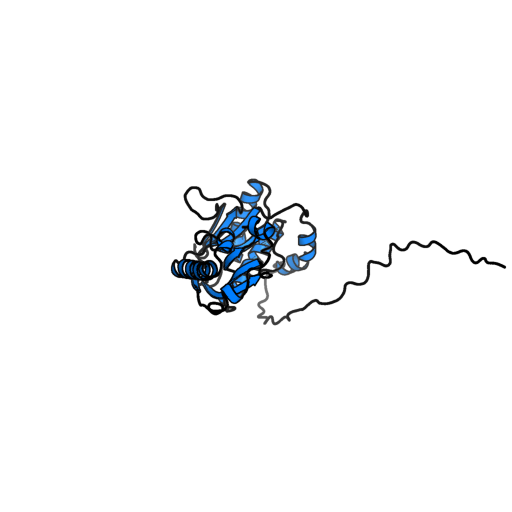1
ATOM 2100 N N . TRP A 1 256 ? -0.623 -0.889 -16.180 1.00 94.56 256 TRP A N 1
ATOM 2101 C CA . TRP A 1 256 ? 0.360 -1.936 -16.430 1.00 94.56 256 TRP A CA 1
ATOM 2102 C C . TRP A 1 256 ? 0.239 -3.045 -15.398 1.00 94.56 256 TRP A C 1
ATOM 2104 O O . TRP A 1 256 ? -0.095 -2.786 -14.238 1.00 94.56 256 TRP A O 1
ATOM 2114 N N . LYS A 1 257 ? 0.516 -4.277 -15.822 1.00 93.69 257 LYS A N 1
ATOM 2115 C CA . LYS A 1 257 ? 0.467 -5.463 -14.976 1.00 93.69 257 LYS A CA 1
ATOM 2116 C C . LYS A 1 257 ? 1.679 -6.345 -15.253 1.00 93.69 257 LYS A C 1
ATOM 2118 O O . LYS A 1 257 ? 1.857 -6.818 -16.370 1.00 93.69 257 LYS A O 1
ATOM 2123 N N . PHE A 1 258 ? 2.442 -6.620 -14.206 1.00 89.62 258 PHE A N 1
ATOM 2124 C CA . PHE A 1 258 ? 3.523 -7.595 -14.205 1.00 89.62 258 PHE A CA 1
ATOM 2125 C C . PHE A 1 258 ? 3.049 -8.904 -13.606 1.00 89.62 258 PHE A C 1
ATOM 2127 O O . PHE A 1 258 ? 2.431 -8.884 -12.545 1.00 89.62 258 PHE A O 1
ATOM 2134 N N . GLU A 1 259 ? 3.389 -10.025 -14.228 1.00 89.75 259 GLU A N 1
ATOM 2135 C CA . GLU A 1 259 ? 3.114 -11.364 -13.702 1.00 89.75 259 GLU A CA 1
ATOM 2136 C C . GLU A 1 259 ? 4.455 -12.010 -13.343 1.00 89.75 259 GLU A C 1
ATOM 2138 O O . GLU A 1 259 ? 5.266 -12.263 -14.234 1.00 89.75 259 GLU A O 1
ATOM 2143 N N . LEU A 1 260 ? 4.700 -12.255 -12.051 1.00 80.75 260 LEU A N 1
ATOM 2144 C CA . LEU A 1 260 ? 6.026 -12.637 -11.542 1.00 80.75 260 LEU A CA 1
ATOM 2145 C C . LEU A 1 260 ? 6.540 -13.967 -12.119 1.00 80.75 260 LEU A C 1
ATOM 2147 O O . LEU A 1 260 ? 7.743 -14.131 -12.284 1.00 80.75 260 LEU A O 1
ATOM 2151 N N . ASN A 1 261 ? 5.632 -14.884 -12.467 1.00 70.00 261 ASN A N 1
ATOM 2152 C CA . ASN A 1 261 ? 5.956 -16.251 -12.892 1.00 70.00 261 ASN A CA 1
ATOM 2153 C C . ASN A 1 261 ? 5.522 -16.565 -14.332 1.00 70.00 261 ASN A C 1
ATOM 2155 O O . ASN A 1 261 ? 5.372 -17.734 -14.690 1.00 70.00 261 ASN A O 1
ATOM 2159 N N . LYS A 1 262 ? 5.271 -15.546 -15.161 1.00 57.75 262 LYS A N 1
ATOM 2160 C CA . LYS A 1 262 ? 5.015 -15.774 -16.587 1.00 57.75 262 LYS A CA 1
ATOM 2161 C C . LYS A 1 262 ? 6.359 -15.853 -17.314 1.00 57.75 262 LYS A C 1
ATOM 2163 O O . LYS A 1 262 ? 7.016 -14.821 -17.472 1.00 57.75 262 LYS A O 1
ATOM 2168 N N . ILE A 1 263 ? 6.753 -17.084 -17.650 1.00 46.53 263 ILE A N 1
ATOM 2169 C CA . ILE A 1 263 ? 7.842 -17.415 -18.585 1.00 46.53 263 ILE A CA 1
ATOM 2170 C C . ILE A 1 263 ? 7.378 -17.075 -20.000 1.00 46.53 263 ILE A C 1
ATOM 2172 O O . ILE A 1 263 ? 6.225 -17.441 -20.330 1.00 46.53 263 ILE A O 1
#

Sequence (263 aa):
MNKDQIKIKHDESDAKRAKIEENVVVYGDDSVFIHDPTETNISIDSIVDSLKIEQFFKLVDKKLEPNYFLCIKINNDKIIEACAKAQKEILVKNPDLAKANVKTDTLHVTLLAFYLRDEEEIQLFNTKLEENRSLFQVVNNFELTFQGISTFRDQVVYVDLIKDDHFKNLITFQKNLVKVAQLMNIPLFEKKFTPHLTLMKLSKAKILLKKGIKKINKELYEHIEDSHFGIEPVLNIHMCSIREKESDSLFYKTYWKFELNKI

Nearest PDB structures (foldseek):
  5jj2-assembly1_A  TM=9.367E-01  e=1.102E-19  Homo sapiens
  3j4r-assembly1_A  TM=9.421E-01  e=1.143E-18  Homo sapiens
  2vfy-assembly1_A  TM=9.403E-01  e=2.082E-18  Homo sapiens
  7aor-assembly1_ar  TM=8.635E-01  e=3.180E-13  Trypanosoma cruzi strain CL Brener
  6hiv-assembly1_DQ  TM=8.579E-01  e=4.557E-13  Trypanosoma brucei brucei

Mean predicted aligned error: 11.98 Å